Protein AF-A0A533ZLC4-F1 (afdb_monomer_lite)

Sequence (247 aa):
MTTAAPPHEVTYLEAISEALDEEMSRDDSVFLLGEDIGPYGGAFRITEGFQKKYGEWFFHSPGLKLVAPSTPYDAKGLLKAAIRDNNPVIYFEHKFLYRRLKAVLPTEDYIVPIGKAEVKRIGRDISVITYGAMVHLALEAADLLAKEGTELEVVDLRTLIPLDKQTIFESVRKTSKAIMLHEDNKTGGIGAEVAALVAEECFDCLDGPILRIAAPDTPVPFSTTLEEFFLPKVVDVVAAARKLAAY

Secondary structure (DSSP, 8-state):
---PPPP----HHHHHHHHHHHHHHH-TT----STT-STT-STT-TTTTHHHHH----TT-TT-EEE---SHHHHHHHHHHHHH-SS-EEE---GGGTTT---PPPSS---PPTT--EEEE--SSEEEEE-TTHHHHHHHHHHHHHTTT--EEEEE-SEEES--HHHHHHHHHHHS-EEEEEEEETTTSHHHHHHHHHHHHSGGG-SSPPEEEEE-SSPPPSSHHHHHHHS--HHHHHHHHHHHHT-

Foldseek 3Di:
DDPDDDDDDDDPLVVLLVVLVVVVVVDVVDDDDDPQPDCCCGPSNSCHCVCVVNNDDDPPDPQEWEFFAAAPQLLVQAVVVCVPDPTHYHYDDQVVPPPPHDDDYDPDDHHDDGQDKDFPFDFQAEEEEEEHNVLVLLVVLQVVCVVVVHHYTYIYQRILVPTNLVVLLVRCLRNLHYEYEDAAEPPPDSLVVSQVSCCVPPVVSHPDHHHYHYFHPDDQDPDPVVNVVRGDGSVVSNVVSVVRSVD

Radius of gyration: 21.69 Å; chains: 1; bounding box: 46×39×72 Å

Structure (mmCIF, N/CA/C/O backbone):
data_AF-A0A533ZLC4-F1
#
_entry.id   AF-A0A533ZLC4-F1
#
loop_
_atom_site.group_PDB
_atom_site.id
_atom_site.type_symbol
_atom_site.label_atom_id
_atom_site.label_alt_id
_atom_site.label_comp_id
_atom_site.label_asym_id
_atom_site.label_entity_id
_atom_site.label_seq_id
_atom_site.pdbx_PDB_ins_code
_atom_site.Cartn_x
_atom_site.Cartn_y
_atom_site.Cartn_z
_atom_site.occupancy
_atom_site.B_iso_or_equiv
_atom_site.auth_seq_id
_atom_site.auth_comp_id
_atom_site.auth_asym_id
_atom_site.auth_atom_id
_atom_site.pdbx_PDB_model_num
ATOM 1 N N . MET A 1 1 ? 19.015 -9.022 -47.541 1.00 37.78 1 MET A N 1
ATOM 2 C CA . MET A 1 1 ? 19.796 -7.775 -47.654 1.00 37.78 1 MET A CA 1
ATOM 3 C C . MET A 1 1 ? 18.875 -6.647 -47.237 1.00 37.78 1 MET A C 1
ATOM 5 O O . MET A 1 1 ? 18.014 -6.269 -48.016 1.00 37.78 1 MET A O 1
ATOM 9 N N . THR A 1 2 ? 18.959 -6.213 -45.984 1.00 42.56 2 THR A N 1
ATOM 10 C CA . THR A 1 2 ? 18.194 -5.071 -45.473 1.00 42.56 2 THR A CA 1
ATOM 11 C C . THR A 1 2 ? 18.849 -3.813 -46.031 1.00 42.56 2 THR A C 1
ATOM 13 O O . THR A 1 2 ? 20.008 -3.530 -45.738 1.00 42.56 2 THR A O 1
ATOM 16 N N . THR A 1 3 ? 18.158 -3.119 -46.926 1.00 45.59 3 THR A N 1
ATOM 17 C CA . THR A 1 3 ? 18.589 -1.823 -47.454 1.00 45.59 3 THR A CA 1
ATOM 18 C C . THR A 1 3 ? 18.522 -0.813 -46.316 1.00 45.59 3 THR A C 1
ATOM 20 O O . THR A 1 3 ? 17.428 -0.521 -45.840 1.00 45.59 3 THR A O 1
ATOM 23 N N . ALA A 1 4 ? 19.673 -0.324 -45.849 1.00 54.38 4 ALA A N 1
ATOM 24 C CA . ALA A 1 4 ? 19.719 0.784 -44.901 1.00 54.38 4 ALA A CA 1
ATOM 25 C C . ALA A 1 4 ? 18.998 1.994 -45.514 1.00 54.38 4 ALA A C 1
ATOM 27 O O . ALA A 1 4 ? 19.213 2.304 -46.691 1.00 54.38 4 ALA A O 1
ATOM 28 N N . ALA A 1 5 ? 18.117 2.632 -44.741 1.00 55.25 5 ALA A N 1
ATOM 29 C CA . ALA A 1 5 ? 17.454 3.857 -45.165 1.00 55.25 5 ALA A CA 1
ATOM 30 C C . ALA A 1 5 ? 18.511 4.935 -45.494 1.00 55.25 5 ALA A C 1
ATOM 32 O O . ALA A 1 5 ? 19.571 4.967 -44.859 1.00 55.25 5 ALA A O 1
ATOM 33 N N . PRO A 1 6 ? 18.283 5.779 -46.516 1.00 56.66 6 PRO A N 1
ATOM 34 C CA . PRO A 1 6 ? 19.206 6.859 -46.845 1.00 56.66 6 PRO A CA 1
ATOM 35 C C . PRO A 1 6 ? 19.292 7.855 -45.676 1.00 56.66 6 PRO A C 1
ATOM 37 O O . PRO A 1 6 ? 18.280 8.086 -45.022 1.00 56.66 6 PRO A O 1
ATOM 40 N N . PRO A 1 7 ? 20.466 8.459 -45.416 1.00 66.31 7 PRO A N 1
ATOM 41 C CA . PRO A 1 7 ? 20.619 9.420 -44.330 1.00 66.31 7 PRO A CA 1
ATOM 42 C C . PRO A 1 7 ? 19.690 10.623 -44.531 1.00 66.31 7 PRO A C 1
ATOM 44 O O . PRO A 1 7 ? 19.693 11.243 -45.599 1.00 66.31 7 PRO A O 1
ATOM 47 N N . HIS A 1 8 ? 18.921 10.950 -43.494 1.00 71.94 8 HIS A N 1
ATOM 48 C CA . HIS A 1 8 ? 17.988 12.073 -43.452 1.00 71.94 8 HIS A CA 1
ATOM 49 C C . HIS A 1 8 ? 18.290 12.998 -42.269 1.00 71.94 8 HIS A C 1
ATOM 51 O O . HIS A 1 8 ? 18.886 12.599 -41.270 1.00 71.94 8 HIS A O 1
ATOM 57 N N . GLU A 1 9 ? 17.936 14.272 -42.422 1.00 71.31 9 GLU A N 1
ATOM 58 C CA . GLU A 1 9 ? 18.058 15.273 -41.364 1.00 71.31 9 GLU A CA 1
ATOM 59 C C . GLU A 1 9 ? 16.790 15.227 -40.506 1.00 71.31 9 GLU A C 1
ATOM 61 O O . GLU A 1 9 ? 15.685 15.351 -41.034 1.00 71.31 9 GLU A O 1
ATOM 66 N N . VAL A 1 10 ? 16.956 15.026 -39.200 1.00 74.81 10 VAL A N 1
ATOM 67 C CA . VAL A 1 10 ? 15.863 14.938 -38.224 1.00 74.81 10 VAL A CA 1
ATOM 68 C C . VAL A 1 10 ? 16.083 15.917 -37.088 1.00 74.81 10 VAL A C 1
ATOM 70 O O . VAL A 1 10 ? 17.215 16.244 -36.717 1.00 74.81 10 VAL A O 1
ATOM 73 N N . THR A 1 11 ? 14.987 16.377 -36.499 1.00 65.62 11 THR A N 1
ATOM 74 C CA . THR A 1 11 ? 15.037 17.120 -35.245 1.00 65.62 11 THR A CA 1
ATOM 75 C C . THR A 1 11 ? 15.419 16.197 -34.086 1.00 65.62 11 THR A C 1
ATOM 77 O O . THR A 1 11 ? 15.261 14.979 -34.141 1.00 65.62 11 THR A O 1
ATOM 80 N N . TYR A 1 12 ? 15.894 16.781 -32.984 1.00 57.78 12 TYR A N 1
ATOM 81 C CA . TYR A 1 12 ? 16.233 16.027 -31.770 1.00 57.78 12 TYR A CA 1
ATOM 82 C C . TYR A 1 12 ? 15.048 15.201 -31.234 1.00 57.78 12 TYR A C 1
ATOM 84 O O . TYR A 1 12 ? 15.233 14.117 -30.691 1.00 57.78 12 TYR A O 1
ATOM 92 N N . LEU A 1 13 ? 13.828 15.713 -31.416 1.00 67.31 13 LEU A N 1
ATOM 93 C CA . LEU A 1 13 ? 12.588 15.058 -31.015 1.00 67.31 13 LEU A CA 1
ATOM 94 C C . LEU A 1 13 ? 12.305 13.813 -31.864 1.00 67.31 13 LEU A C 1
ATOM 96 O O . LEU A 1 13 ? 12.038 12.745 -31.317 1.00 67.31 13 LEU A O 1
ATOM 100 N N . GLU A 1 14 ? 12.408 13.950 -33.186 1.00 66.44 14 GLU A N 1
ATOM 101 C CA . GLU A 1 14 ? 12.211 12.857 -34.144 1.00 66.44 14 GLU A CA 1
ATOM 102 C C . GLU A 1 14 ? 13.270 11.767 -33.962 1.00 66.44 14 GLU A C 1
ATOM 104 O O . GLU A 1 14 ? 12.916 10.597 -33.911 1.00 66.44 14 GLU A O 1
ATOM 109 N N . ALA A 1 15 ? 14.534 12.137 -33.729 1.00 60.12 15 ALA A N 1
ATOM 110 C CA . ALA A 1 15 ? 15.603 11.175 -33.459 1.00 60.12 15 ALA A CA 1
ATOM 111 C C . ALA A 1 15 ? 15.335 10.316 -32.207 1.00 60.12 15 ALA A C 1
ATOM 113 O O . ALA A 1 15 ? 15.624 9.121 -32.196 1.00 60.12 15 ALA A O 1
ATOM 114 N N . ILE A 1 16 ? 14.777 10.911 -31.144 1.00 62.12 16 ILE A N 1
ATOM 115 C CA . ILE A 1 16 ? 14.389 10.167 -29.937 1.00 62.12 16 ILE A CA 1
ATOM 116 C C . ILE A 1 16 ? 13.191 9.263 -30.230 1.00 62.12 16 ILE A C 1
ATOM 118 O O . ILE A 1 16 ? 13.206 8.104 -29.829 1.00 62.12 16 ILE A O 1
ATOM 122 N N . SER A 1 17 ? 12.170 9.766 -30.928 1.00 77.25 17 SER A N 1
ATOM 123 C CA . SER A 1 17 ? 10.998 8.966 -31.299 1.00 77.25 17 SER A CA 1
ATOM 124 C C . SER A 1 17 ? 11.393 7.756 -32.156 1.00 77.25 17 SER A C 1
ATOM 126 O O . SER A 1 17 ? 11.025 6.633 -31.826 1.00 77.25 17 SER A O 1
ATOM 128 N N . GLU A 1 18 ? 12.228 7.953 -33.182 1.00 79.62 18 GLU A N 1
ATOM 129 C CA . GLU A 1 18 ? 12.747 6.880 -34.041 1.00 79.62 18 GLU A CA 1
ATOM 130 C C . GLU A 1 18 ? 13.506 5.823 -33.229 1.00 79.62 18 GLU A C 1
ATOM 132 O O . GLU A 1 18 ? 13.193 4.640 -33.324 1.00 79.62 18 GLU A O 1
ATOM 137 N N . ALA A 1 19 ? 14.435 6.235 -32.359 1.00 67.38 19 ALA A N 1
ATOM 138 C CA . ALA A 1 19 ? 15.200 5.301 -31.532 1.00 67.38 19 ALA A CA 1
ATOM 139 C C . ALA A 1 19 ? 14.308 4.472 -30.592 1.00 67.38 19 ALA A C 1
ATOM 141 O O . ALA A 1 19 ? 14.529 3.275 -30.407 1.00 67.38 19 ALA A O 1
ATOM 142 N N . LEU A 1 20 ? 13.286 5.098 -30.000 1.00 69.88 20 LEU A N 1
ATOM 143 C CA . LEU A 1 20 ? 12.325 4.398 -29.152 1.00 69.88 20 LEU A CA 1
ATOM 144 C C . LEU A 1 20 ? 11.479 3.402 -29.960 1.00 69.88 20 LEU A C 1
ATOM 146 O O . LEU A 1 20 ? 11.256 2.284 -29.500 1.00 69.88 20 LEU A O 1
ATOM 150 N N . ASP A 1 21 ? 11.042 3.782 -31.162 1.00 81.94 21 ASP A N 1
ATOM 151 C CA . ASP A 1 21 ? 10.270 2.915 -32.055 1.00 81.94 21 ASP A CA 1
ATOM 152 C C . ASP A 1 21 ? 11.083 1.702 -32.530 1.00 81.94 21 ASP A C 1
ATOM 154 O O . ASP A 1 21 ? 10.573 0.580 -32.568 1.00 81.94 21 ASP A O 1
ATOM 158 N N . GLU A 1 22 ? 12.353 1.919 -32.875 1.00 79.12 22 GLU A N 1
ATOM 159 C CA . GLU A 1 22 ? 13.271 0.882 -33.343 1.00 79.12 22 GLU A CA 1
ATOM 160 C C . GLU A 1 22 ? 13.530 -0.175 -32.270 1.00 79.12 22 GLU A C 1
ATOM 162 O O . GLU A 1 22 ? 13.437 -1.371 -32.553 1.00 79.12 22 GLU A O 1
ATOM 167 N N . GLU A 1 23 ? 13.812 0.249 -31.038 1.00 76.44 23 GLU A N 1
ATOM 168 C CA . GLU A 1 23 ? 14.140 -0.676 -29.953 1.00 76.44 23 GLU A CA 1
ATOM 169 C C . GLU A 1 23 ? 12.897 -1.402 -29.421 1.00 76.44 23 GLU A C 1
ATOM 171 O O . GLU A 1 23 ? 12.959 -2.610 -29.193 1.00 76.44 23 GLU A O 1
ATOM 176 N N . MET A 1 24 ? 11.743 -0.728 -29.342 1.00 77.38 24 MET A N 1
ATOM 177 C CA . MET A 1 24 ? 10.467 -1.383 -29.013 1.00 77.38 24 MET A CA 1
ATOM 178 C C . MET A 1 24 ? 9.979 -2.337 -30.115 1.00 77.38 24 MET A C 1
ATOM 180 O O . MET A 1 24 ? 9.307 -3.318 -29.819 1.00 77.38 24 MET A O 1
ATOM 184 N N . SER A 1 25 ? 10.308 -2.081 -31.388 1.00 78.12 25 SER A N 1
ATOM 185 C CA . SER A 1 25 ? 10.021 -3.019 -32.491 1.00 78.12 25 SER A CA 1
ATOM 186 C C . SER A 1 25 ? 10.976 -4.216 -32.525 1.00 78.12 25 SER A C 1
ATOM 188 O O . SER A 1 25 ? 10.659 -5.240 -33.131 1.00 78.12 25 SER A O 1
ATOM 190 N N . ARG A 1 26 ? 12.183 -4.066 -31.968 1.00 72.06 26 ARG A N 1
ATOM 191 C CA . ARG A 1 26 ? 13.254 -5.071 -32.014 1.00 72.06 26 ARG A CA 1
ATOM 192 C C . ARG A 1 26 ? 13.120 -6.110 -30.904 1.00 72.06 26 ARG A C 1
ATOM 194 O O . ARG A 1 26 ? 13.470 -7.268 -31.135 1.00 72.06 26 ARG A O 1
ATOM 201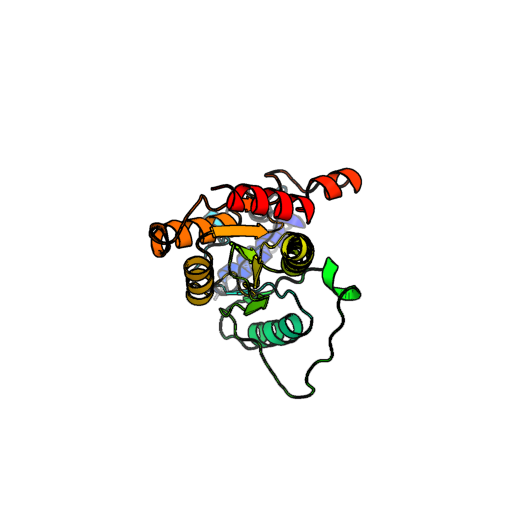 N N . ASP A 1 27 ? 12.684 -5.691 -29.721 1.00 61.94 27 ASP A N 1
ATOM 202 C CA . ASP A 1 27 ? 12.645 -6.517 -28.518 1.00 61.94 27 ASP A CA 1
ATOM 203 C C . ASP A 1 27 ? 11.315 -6.324 -27.778 1.00 61.94 27 ASP A C 1
ATOM 205 O O . ASP A 1 27 ? 11.074 -5.290 -27.159 1.00 61.94 27 ASP A O 1
ATOM 209 N N . ASP A 1 28 ? 10.472 -7.360 -27.801 1.00 66.50 28 ASP A N 1
ATOM 210 C CA . ASP A 1 28 ? 9.149 -7.368 -27.160 1.00 66.50 28 ASP A CA 1
ATOM 211 C C . ASP A 1 28 ? 9.210 -7.209 -25.621 1.00 66.50 28 ASP A C 1
ATOM 213 O O . ASP A 1 28 ? 8.174 -7.059 -24.972 1.00 66.50 28 ASP A O 1
ATOM 217 N N . SER A 1 29 ? 10.403 -7.251 -25.008 1.00 59.56 29 SER A N 1
ATOM 218 C CA . SER A 1 29 ? 10.608 -6.958 -23.582 1.00 59.56 29 SER A CA 1
ATOM 219 C C . SER A 1 29 ? 10.860 -5.474 -23.276 1.00 59.56 29 SER A C 1
ATOM 221 O O . SER A 1 29 ? 10.849 -5.081 -22.105 1.00 59.56 29 SER A O 1
ATOM 223 N N . VAL A 1 30 ? 11.056 -4.639 -24.301 1.00 54.97 30 VAL A N 1
ATOM 224 C CA . VAL A 1 30 ? 11.289 -3.196 -24.171 1.00 54.97 30 VAL A CA 1
ATOM 225 C C . VAL A 1 30 ? 9.954 -2.455 -24.212 1.00 54.97 30 VAL A C 1
ATOM 227 O O . VAL A 1 30 ? 9.220 -2.498 -25.195 1.00 54.97 30 VAL A O 1
ATOM 230 N N . PHE A 1 31 ? 9.641 -1.727 -23.140 1.00 64.50 31 PHE A N 1
ATOM 231 C CA . PHE A 1 31 ? 8.433 -0.907 -23.046 1.00 64.50 31 PHE A CA 1
ATOM 232 C C . PHE A 1 31 ? 8.719 0.465 -22.426 1.00 64.50 31 PHE A C 1
ATOM 234 O O . PHE A 1 31 ? 9.705 0.651 -21.711 1.00 64.50 31 PHE A O 1
ATOM 241 N N . LEU A 1 32 ? 7.843 1.438 -22.701 1.00 55.38 32 LEU A N 1
ATOM 242 C CA . LEU A 1 32 ? 7.944 2.812 -22.197 1.00 55.38 32 LEU A CA 1
ATOM 243 C C . LEU A 1 32 ? 6.929 3.073 -21.087 1.00 55.38 32 LEU A C 1
ATOM 245 O O . LEU A 1 32 ? 5.760 2.715 -21.215 1.00 55.38 32 LEU A O 1
ATOM 249 N N . LEU A 1 33 ? 7.369 3.740 -20.015 1.00 60.66 33 LEU A N 1
ATOM 250 C CA . LEU A 1 33 ? 6.526 4.121 -18.880 1.00 60.66 33 LEU A CA 1
ATOM 251 C C . LEU A 1 33 ? 6.985 5.473 -18.309 1.00 60.66 33 LEU A C 1
ATOM 253 O O . LEU A 1 33 ? 8.178 5.680 -18.095 1.00 60.66 33 LEU A O 1
ATOM 257 N N . GLY A 1 34 ? 6.053 6.401 -18.072 1.00 60.53 34 GLY A N 1
ATOM 258 C CA . GLY A 1 34 ? 6.362 7.745 -17.569 1.00 60.53 34 GLY A CA 1
ATOM 259 C C . GLY A 1 34 ? 5.157 8.693 -17.564 1.00 60.53 34 GLY A C 1
ATOM 260 O O . GLY A 1 34 ? 4.111 8.370 -18.117 1.00 60.53 34 GLY A O 1
ATOM 261 N N . GLU A 1 35 ? 5.322 9.862 -16.937 1.00 46.41 35 GLU A N 1
ATOM 262 C CA . GLU A 1 35 ? 4.288 10.902 -16.750 1.00 46.41 35 GLU A CA 1
ATOM 263 C C . GLU A 1 35 ? 3.732 11.461 -18.075 1.00 46.41 35 GLU A C 1
ATOM 265 O O . GLU A 1 35 ? 2.567 11.841 -18.139 1.00 46.41 35 GLU A O 1
ATOM 270 N N . ASP A 1 36 ? 4.541 11.453 -19.141 1.00 62.59 36 ASP A N 1
ATOM 271 C CA . ASP A 1 36 ? 4.218 12.049 -20.446 1.00 62.59 36 ASP A CA 1
ATOM 272 C C . ASP A 1 36 ? 4.033 11.007 -21.570 1.00 62.59 36 ASP A C 1
ATOM 274 O O . ASP A 1 36 ? 4.406 11.227 -22.722 1.00 62.59 36 ASP A O 1
ATOM 278 N N . ILE A 1 37 ? 3.480 9.836 -21.237 1.00 63.00 37 ILE A N 1
ATOM 279 C CA . ILE A 1 37 ? 3.191 8.747 -22.184 1.00 63.00 37 ILE A CA 1
ATOM 280 C C . ILE A 1 37 ? 1.675 8.536 -22.229 1.00 63.00 37 ILE A C 1
ATOM 282 O O . ILE A 1 37 ? 1.065 8.121 -21.247 1.00 63.00 37 ILE A O 1
ATOM 286 N N . GLY A 1 38 ? 1.039 8.834 -23.364 1.00 60.47 38 GLY A N 1
ATOM 287 C CA . GLY A 1 38 ? -0.423 8.822 -23.474 1.00 60.47 38 GLY A CA 1
ATOM 288 C C . GLY A 1 38 ? -0.931 8.772 -24.917 1.00 60.47 38 GLY A C 1
ATOM 289 O O . GLY A 1 38 ? -0.123 8.838 -25.844 1.00 60.47 38 GLY A O 1
ATOM 290 N N . PRO A 1 39 ? -2.260 8.731 -25.142 1.00 60.59 39 PRO A N 1
ATOM 291 C CA . PRO A 1 39 ? -2.850 8.609 -26.484 1.00 60.59 39 PRO A CA 1
ATOM 292 C C . PRO A 1 39 ? -2.434 9.715 -27.460 1.00 60.59 39 PRO A C 1
ATOM 294 O O . PRO A 1 39 ? -2.424 9.517 -28.672 1.00 60.59 39 PRO A O 1
ATOM 297 N N . TYR A 1 40 ? -2.077 10.882 -26.924 1.00 70.00 40 TYR A N 1
ATOM 298 C CA . TYR A 1 40 ? -1.611 12.045 -27.676 1.00 70.00 40 TYR A CA 1
ATOM 299 C C . TYR A 1 40 ? -0.089 12.045 -27.945 1.00 70.00 40 TYR A C 1
ATOM 301 O O . TYR A 1 40 ? 0.408 12.928 -28.634 1.00 70.00 40 TYR A O 1
ATOM 309 N N . GLY A 1 41 ? 0.660 11.069 -27.419 1.00 67.38 41 GLY A N 1
ATOM 310 C CA . GLY A 1 41 ? 2.117 10.979 -27.561 1.00 67.38 41 GLY A CA 1
ATOM 311 C C . GLY A 1 41 ? 2.938 11.795 -26.561 1.00 67.38 41 GLY A C 1
ATOM 312 O O . GLY A 1 41 ? 4.126 12.016 -26.795 1.00 67.38 41 GLY A O 1
ATOM 313 N N . GLY A 1 42 ? 2.310 12.261 -25.479 1.00 69.56 42 GLY A N 1
ATOM 314 C CA . GLY A 1 42 ? 2.890 13.216 -24.528 1.00 69.56 42 GLY A CA 1
ATOM 315 C C . GLY A 1 42 ? 2.708 14.678 -24.952 1.00 69.56 42 GLY A C 1
ATOM 316 O O . GLY A 1 42 ? 2.313 14.970 -26.083 1.00 69.56 42 GLY A O 1
ATOM 317 N N . ALA A 1 43 ? 3.002 15.618 -24.058 1.00 68.75 43 ALA A N 1
ATOM 318 C CA . ALA A 1 43 ? 2.923 17.064 -24.243 1.00 68.75 43 ALA A CA 1
ATOM 319 C C . ALA A 1 43 ? 3.747 17.539 -25.447 1.00 68.75 43 ALA A C 1
ATOM 321 O O . ALA A 1 43 ? 3.384 18.519 -26.101 1.00 68.75 43 ALA A O 1
ATOM 322 N N . PHE A 1 44 ? 4.816 16.806 -25.767 1.00 77.12 44 PHE A N 1
ATOM 323 C CA . PHE A 1 44 ? 5.701 17.075 -26.899 1.00 77.12 44 PHE A CA 1
ATOM 324 C C . PHE A 1 44 ? 5.553 16.077 -28.054 1.00 77.12 44 PHE A C 1
ATOM 326 O O . PHE A 1 44 ? 6.291 16.185 -29.024 1.00 77.12 44 PHE A O 1
ATOM 333 N N . ARG A 1 45 ? 4.597 15.137 -27.996 1.00 79.38 45 ARG A N 1
ATOM 334 C CA . ARG A 1 45 ? 4.304 14.168 -29.074 1.00 79.38 45 ARG A CA 1
ATOM 335 C C . ARG A 1 45 ? 5.444 13.195 -29.426 1.00 79.38 45 ARG A C 1
ATOM 337 O O . ARG A 1 45 ? 5.418 12.580 -30.486 1.00 79.38 45 ARG A O 1
ATOM 344 N N . ILE A 1 46 ? 6.416 12.991 -28.533 1.00 76.94 46 ILE A N 1
ATOM 345 C CA . ILE A 1 46 ? 7.538 12.049 -28.740 1.00 76.94 46 ILE A CA 1
ATOM 346 C C . ILE A 1 46 ? 7.052 10.606 -28.957 1.00 76.94 46 ILE A C 1
ATOM 348 O O . ILE A 1 46 ? 7.677 9.855 -29.700 1.00 76.94 46 ILE A O 1
ATOM 352 N N . THR A 1 47 ? 5.938 10.215 -28.335 1.00 74.00 47 THR A N 1
ATOM 353 C CA . THR A 1 47 ? 5.379 8.851 -28.417 1.00 74.00 47 THR A CA 1
ATOM 354 C C . THR A 1 47 ? 4.064 8.792 -29.198 1.00 74.00 47 THR A C 1
ATOM 356 O O . THR A 1 47 ? 3.225 7.913 -28.979 1.00 74.00 47 THR A O 1
ATOM 359 N N . GLU A 1 48 ? 3.830 9.758 -30.094 1.00 83.56 48 GLU A N 1
ATOM 360 C CA . GLU A 1 48 ? 2.588 9.836 -30.865 1.00 83.56 48 GLU A CA 1
ATOM 361 C C . GLU A 1 48 ? 2.373 8.556 -31.691 1.00 83.56 48 GLU A C 1
ATOM 363 O O . GLU A 1 48 ? 3.230 8.117 -32.450 1.00 83.56 48 GLU A O 1
ATOM 368 N N . GLY A 1 49 ? 1.213 7.916 -31.511 1.00 81.19 49 GLY A N 1
ATOM 369 C CA . GLY A 1 49 ? 0.865 6.670 -32.200 1.00 81.19 49 GLY A CA 1
ATOM 370 C C . GLY A 1 49 ? 1.436 5.386 -31.582 1.00 81.19 49 GLY A C 1
ATOM 371 O O . GLY A 1 49 ? 0.995 4.302 -31.970 1.00 81.19 49 GLY A O 1
ATOM 372 N N . PHE A 1 50 ? 2.322 5.467 -30.582 1.00 78.62 50 PHE A N 1
ATOM 373 C CA . PHE A 1 50 ? 2.952 4.281 -29.983 1.00 78.62 50 PHE A CA 1
ATOM 374 C C . PHE A 1 50 ? 1.949 3.399 -29.245 1.00 78.62 50 PHE A C 1
ATOM 376 O O . PHE A 1 50 ? 2.024 2.185 -29.358 1.00 78.62 50 PHE A O 1
ATOM 383 N N . GLN A 1 51 ? 0.940 3.969 -28.583 1.00 68.75 51 GLN A N 1
ATOM 384 C CA . GLN A 1 51 ? -0.115 3.168 -27.943 1.00 68.75 51 GLN A CA 1
ATOM 385 C C . GLN A 1 51 ? -0.926 2.344 -28.948 1.00 68.75 51 GLN A C 1
ATOM 387 O O . GLN A 1 51 ? -1.289 1.202 -28.684 1.00 68.75 51 GLN A O 1
ATOM 392 N N . LYS A 1 52 ? -1.171 2.896 -30.142 1.00 74.00 52 LYS A N 1
ATOM 393 C CA . LYS A 1 52 ? -1.852 2.168 -31.218 1.00 74.00 52 LYS A CA 1
ATOM 394 C C . LYS A 1 52 ? -0.976 1.042 -31.779 1.00 74.00 52 LYS A C 1
ATOM 396 O O . LYS A 1 52 ? -1.512 0.054 -32.274 1.00 74.00 52 LYS A O 1
ATOM 401 N N . LYS A 1 53 ? 0.348 1.213 -31.731 1.00 79.00 53 LYS A N 1
ATOM 402 C CA . LYS A 1 53 ? 1.336 0.274 -32.274 1.00 79.00 53 LYS A CA 1
ATOM 403 C C . LYS A 1 53 ? 1.729 -0.828 -31.278 1.00 79.00 53 LYS A C 1
ATOM 405 O O . LYS A 1 53 ? 1.841 -1.975 -31.690 1.00 79.00 53 LYS A O 1
ATOM 410 N N . TYR A 1 54 ? 1.876 -0.499 -29.995 1.00 70.00 54 TYR A N 1
ATOM 411 C CA . TYR A 1 54 ? 2.457 -1.360 -28.950 1.00 70.00 54 TYR A CA 1
ATOM 412 C C . TYR A 1 54 ? 1.514 -1.662 -27.774 1.00 70.00 54 TYR A C 1
ATOM 414 O O . TYR A 1 54 ? 1.886 -2.396 -26.858 1.00 70.00 54 TYR A O 1
ATOM 422 N N . GLY A 1 55 ? 0.294 -1.123 -27.794 1.00 60.19 55 GLY A N 1
ATOM 423 C CA . GLY A 1 55 ? -0.702 -1.309 -26.741 1.00 60.19 55 GLY A CA 1
ATOM 424 C C . GLY A 1 55 ? -0.602 -0.293 -25.601 1.00 60.19 55 GLY A C 1
ATOM 425 O O . GLY A 1 55 ? 0.341 0.493 -25.493 1.00 60.19 55 GLY A O 1
ATOM 426 N N . GLU A 1 56 ? -1.627 -0.292 -24.754 1.00 53.47 56 GLU A N 1
ATOM 427 C CA . GLU A 1 56 ? -1.717 0.560 -23.572 1.00 53.47 56 GLU A CA 1
ATOM 428 C C . GLU A 1 56 ? -1.134 -0.177 -22.353 1.00 53.47 56 GLU A C 1
ATOM 430 O O . GLU A 1 56 ? -1.667 -1.208 -21.947 1.00 53.47 56 GLU A O 1
ATOM 435 N N . TRP A 1 57 ? -0.053 0.335 -21.754 1.00 50.25 57 TRP A N 1
ATOM 436 C CA . TRP A 1 57 ? 0.544 -0.254 -20.548 1.00 50.25 57 TRP A CA 1
ATOM 437 C C . TRP A 1 57 ? 0.198 0.581 -19.319 1.00 50.25 57 TRP A C 1
ATOM 439 O O . TRP A 1 57 ? 0.627 1.724 -19.165 1.00 50.25 57 TRP A O 1
ATOM 449 N N . PHE A 1 58 ? -0.596 -0.017 -18.438 1.00 44.88 58 PHE A N 1
ATOM 450 C CA . PHE A 1 58 ? -1.134 0.605 -17.233 1.00 44.88 58 PHE A CA 1
ATOM 451 C C . PHE A 1 58 ? -0.875 -0.266 -15.992 1.00 44.88 58 PHE A C 1
ATOM 453 O O . PHE A 1 58 ? -0.513 -1.443 -16.088 1.00 44.88 58 PHE A O 1
ATOM 460 N N . PHE A 1 59 ? -1.175 0.320 -14.828 1.00 41.88 59 PHE A N 1
ATOM 461 C CA . PHE A 1 59 ? -1.228 -0.204 -13.450 1.00 41.88 59 PHE A CA 1
ATOM 462 C C . PHE A 1 59 ? -1.990 -1.542 -13.230 1.00 41.88 59 PHE A C 1
ATOM 464 O O . PHE A 1 59 ? -2.147 -1.985 -12.101 1.00 41.88 59 PHE A O 1
ATOM 471 N N . HIS A 1 60 ? -2.446 -2.229 -14.278 1.00 50.59 60 HIS A N 1
ATOM 472 C CA . HIS A 1 60 ? -3.236 -3.465 -14.209 1.00 50.59 60 HIS A CA 1
ATOM 473 C C . HIS A 1 60 ? -2.733 -4.567 -15.160 1.00 50.59 60 HIS A C 1
ATOM 475 O O . HIS A 1 60 ? -3.449 -5.533 -15.413 1.00 50.59 60 HIS A O 1
ATOM 481 N N . SER A 1 61 ? -1.523 -4.422 -15.710 1.00 44.94 61 SER A N 1
ATOM 482 C CA . SER A 1 61 ? -0.975 -5.346 -16.712 1.00 44.94 61 SER A CA 1
ATOM 483 C C . SER A 1 61 ? -0.540 -6.673 -16.067 1.00 44.94 61 SER A C 1
ATOM 485 O O . SER A 1 61 ? 0.397 -6.676 -15.258 1.00 44.94 61 SER A O 1
ATOM 487 N N . PRO A 1 62 ? -1.176 -7.815 -16.396 1.00 52.03 62 PRO A N 1
ATOM 488 C CA . PRO A 1 62 ? -0.764 -9.115 -15.874 1.00 52.03 62 PRO A CA 1
ATOM 489 C C . PRO A 1 62 ? 0.685 -9.442 -16.266 1.00 52.03 62 PRO A C 1
ATOM 491 O O . PRO A 1 62 ? 1.079 -9.244 -17.410 1.00 52.03 62 PRO A O 1
ATOM 494 N N . GLY A 1 63 ? 1.473 -9.960 -15.320 1.00 56.69 63 GLY A N 1
ATOM 495 C CA . GLY A 1 63 ? 2.893 -10.298 -15.522 1.00 56.69 63 GLY A CA 1
ATOM 496 C C . GLY A 1 63 ? 3.881 -9.304 -14.901 1.00 56.69 63 GLY A C 1
ATOM 497 O O . GLY A 1 63 ? 5.032 -9.665 -14.665 1.00 56.69 63 GLY A O 1
ATOM 498 N N . LEU A 1 64 ? 3.429 -8.097 -14.549 1.00 67.81 64 LEU A N 1
ATOM 499 C CA . LEU A 1 64 ? 4.212 -7.119 -13.793 1.00 67.81 64 LEU A CA 1
ATOM 500 C C . LEU A 1 64 ? 4.114 -7.374 -12.281 1.00 67.81 64 LEU A C 1
ATOM 502 O O . LEU A 1 64 ? 3.053 -7.740 -11.768 1.00 67.81 64 LEU A O 1
ATOM 506 N N . LYS A 1 65 ? 5.206 -7.126 -11.550 1.00 82.81 65 LYS A N 1
ATOM 507 C CA . LYS A 1 65 ? 5.210 -7.071 -10.081 1.00 82.81 65 LYS A CA 1
ATOM 508 C C . LYS A 1 65 ? 5.505 -5.659 -9.596 1.00 82.81 65 LYS A C 1
ATOM 510 O O . LYS A 1 65 ? 6.284 -4.938 -10.212 1.00 82.81 65 LYS A O 1
ATOM 515 N N . LEU A 1 66 ? 4.907 -5.272 -8.476 1.00 87.31 66 LEU A N 1
ATOM 516 C CA . LEU A 1 66 ? 5.049 -3.935 -7.913 1.00 87.31 66 LEU A CA 1
ATOM 517 C C . LEU A 1 66 ? 5.223 -4.019 -6.403 1.00 87.31 66 LEU A C 1
ATOM 519 O O . LEU A 1 66 ? 4.344 -4.519 -5.696 1.00 87.31 66 LEU A O 1
ATOM 523 N N . VAL A 1 67 ? 6.353 -3.518 -5.915 1.00 90.38 67 VAL A N 1
ATOM 524 C CA . VAL A 1 67 ? 6.733 -3.577 -4.501 1.00 90.38 67 VAL A CA 1
ATOM 525 C C . VAL A 1 67 ? 7.005 -2.182 -3.945 1.00 90.38 67 VAL A C 1
ATOM 527 O O . VAL A 1 67 ? 7.575 -1.328 -4.619 1.00 90.38 67 VAL A O 1
ATOM 530 N N . ALA A 1 68 ? 6.577 -1.957 -2.706 1.00 93.31 68 ALA A N 1
ATOM 531 C CA . ALA A 1 68 ? 6.622 -0.680 -2.006 1.00 93.31 68 ALA A CA 1
ATOM 532 C C . ALA A 1 68 ? 7.010 -0.910 -0.527 1.00 93.31 68 ALA A C 1
ATOM 534 O O . ALA A 1 68 ? 6.137 -0.987 0.344 1.00 93.31 68 ALA A O 1
ATOM 535 N N . PRO A 1 69 ? 8.309 -1.080 -0.223 1.00 92.56 69 PRO A N 1
ATOM 536 C CA . PRO A 1 69 ? 8.799 -1.299 1.137 1.00 92.56 69 PRO A CA 1
ATOM 537 C C . PRO A 1 69 ? 8.506 -0.127 2.081 1.00 92.56 69 PRO A C 1
ATOM 539 O O . PRO A 1 69 ? 8.600 1.041 1.701 1.00 92.56 69 PRO A O 1
ATOM 542 N N . SER A 1 70 ? 8.263 -0.445 3.355 1.00 94.19 70 SER A N 1
ATOM 543 C CA . SER A 1 70 ? 8.053 0.548 4.419 1.00 94.19 70 SER A CA 1
ATOM 544 C C . SER A 1 70 ? 9.188 0.615 5.451 1.00 94.19 70 SER A C 1
ATOM 546 O O . SER A 1 70 ? 9.283 1.593 6.193 1.00 94.19 70 SER A O 1
ATOM 548 N N . THR A 1 71 ? 10.071 -0.388 5.521 1.00 93.69 71 THR A N 1
ATOM 549 C CA . THR A 1 71 ? 11.166 -0.460 6.507 1.00 93.69 71 THR A CA 1
ATOM 550 C C . THR A 1 71 ? 12.524 -0.705 5.843 1.00 93.69 71 THR A C 1
ATOM 552 O O . THR A 1 71 ? 12.567 -1.213 4.724 1.00 93.69 71 THR A O 1
ATOM 555 N N . PRO A 1 72 ? 13.664 -0.419 6.510 1.00 90.44 72 PRO A N 1
ATOM 556 C CA . PRO A 1 72 ? 14.979 -0.755 5.958 1.00 90.44 72 PRO A CA 1
ATOM 557 C C . PRO A 1 72 ? 15.182 -2.259 5.691 1.00 90.44 72 PRO A C 1
ATOM 559 O O . PRO A 1 72 ? 15.894 -2.618 4.754 1.00 90.44 72 PRO A O 1
ATOM 562 N N . TYR A 1 73 ? 14.560 -3.132 6.497 1.00 90.38 73 TYR A N 1
ATOM 563 C CA . TYR A 1 73 ? 14.600 -4.585 6.295 1.00 90.38 73 TYR A CA 1
ATOM 564 C C . TYR A 1 73 ? 13.841 -4.984 5.026 1.00 90.38 73 TYR A C 1
ATOM 566 O O . TYR A 1 73 ? 14.402 -5.656 4.158 1.00 90.38 73 TYR A O 1
ATOM 574 N N . ASP A 1 74 ? 12.605 -4.495 4.882 1.00 90.69 74 ASP A N 1
ATOM 575 C CA . ASP A 1 74 ? 11.780 -4.749 3.700 1.00 90.69 74 ASP A CA 1
ATOM 576 C C . ASP A 1 74 ? 12.409 -4.144 2.446 1.00 90.69 74 ASP A C 1
ATOM 578 O O . ASP A 1 74 ? 12.418 -4.791 1.408 1.00 90.69 74 ASP A O 1
ATOM 582 N N . ALA A 1 75 ? 13.013 -2.956 2.541 1.00 84.94 75 ALA A N 1
ATOM 583 C CA . ALA A 1 75 ? 13.685 -2.314 1.418 1.00 84.94 75 ALA A CA 1
ATOM 584 C C . ALA A 1 75 ? 14.842 -3.173 0.885 1.00 84.94 75 ALA A C 1
ATOM 586 O O . ALA A 1 75 ? 14.847 -3.573 -0.278 1.00 84.94 75 ALA A O 1
ATOM 587 N N . LYS A 1 76 ? 15.798 -3.557 1.745 1.00 84.94 76 LYS A N 1
ATOM 588 C CA . LYS A 1 76 ? 16.904 -4.437 1.325 1.00 84.94 76 LYS A CA 1
ATOM 589 C C . LYS A 1 76 ? 16.379 -5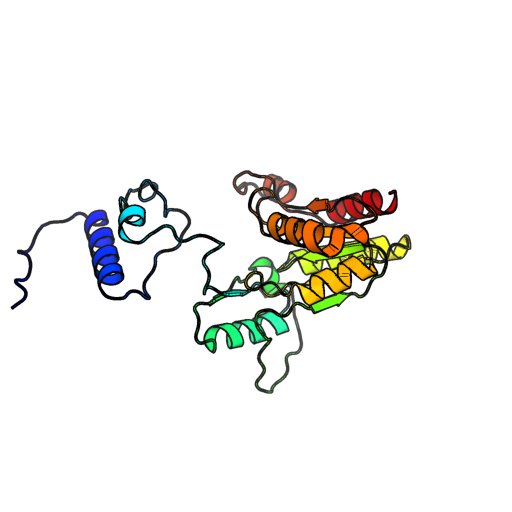.782 0.810 1.00 84.94 76 LYS A C 1
ATOM 591 O O . LYS A 1 76 ? 16.859 -6.275 -0.209 1.00 84.94 76 LYS A O 1
ATOM 596 N N . GLY A 1 77 ? 15.425 -6.386 1.515 1.00 86.25 77 GLY A N 1
ATOM 597 C CA . GLY A 1 77 ? 14.896 -7.705 1.184 1.00 86.25 77 GLY A CA 1
ATOM 598 C C . GLY A 1 77 ? 14.112 -7.748 -0.129 1.00 86.25 77 GLY A C 1
ATOM 599 O O . GLY A 1 77 ? 14.360 -8.639 -0.942 1.00 86.25 77 GLY A O 1
ATOM 600 N N . LEU A 1 78 ? 13.197 -6.799 -0.346 1.00 84.69 78 LEU A N 1
ATOM 601 C CA . LEU A 1 78 ? 12.362 -6.709 -1.548 1.00 84.69 78 LEU A CA 1
ATOM 602 C C . LEU A 1 78 ? 13.158 -6.229 -2.754 1.00 84.69 78 LEU A C 1
ATOM 604 O O . LEU A 1 78 ? 12.906 -6.721 -3.845 1.00 84.69 78 LEU A O 1
ATOM 608 N N . LEU A 1 79 ? 14.150 -5.346 -2.586 1.00 82.81 79 LEU A N 1
ATOM 609 C CA . LEU A 1 79 ? 15.014 -4.943 -3.699 1.00 82.81 79 LEU A CA 1
ATOM 610 C C . LEU A 1 79 ? 15.812 -6.139 -4.221 1.00 82.81 79 LEU A C 1
ATOM 612 O O . LEU A 1 79 ? 15.903 -6.371 -5.423 1.00 82.81 79 LEU A O 1
ATOM 616 N N . LYS A 1 80 ? 16.348 -6.955 -3.308 1.00 87.00 80 LYS A N 1
ATOM 617 C CA . LYS A 1 80 ? 17.032 -8.196 -3.681 1.00 87.00 80 LYS A CA 1
ATOM 618 C C . LYS A 1 80 ? 16.081 -9.208 -4.308 1.00 87.00 80 LYS A C 1
ATOM 620 O O . LYS A 1 80 ? 16.490 -9.886 -5.242 1.00 87.00 80 LYS A O 1
ATOM 625 N N . ALA A 1 81 ? 14.849 -9.320 -3.812 1.00 81.00 81 ALA A N 1
ATOM 626 C CA . ALA A 1 81 ? 13.837 -10.177 -4.423 1.00 81.00 81 ALA A CA 1
ATOM 627 C C . ALA A 1 81 ? 13.480 -9.699 -5.838 1.00 81.00 81 ALA A C 1
ATOM 629 O O . ALA A 1 81 ? 13.455 -10.516 -6.745 1.00 81.00 81 ALA A O 1
ATOM 630 N N . ALA A 1 82 ? 13.303 -8.389 -6.031 1.00 78.00 82 ALA A N 1
ATOM 631 C CA . ALA A 1 82 ? 13.001 -7.760 -7.312 1.00 78.00 82 ALA A CA 1
ATOM 632 C C . ALA A 1 82 ? 14.103 -8.008 -8.349 1.00 78.00 82 ALA A C 1
ATOM 634 O O . ALA A 1 82 ? 13.815 -8.463 -9.448 1.00 78.00 82 ALA A O 1
ATOM 635 N N . ILE A 1 83 ? 15.371 -7.793 -7.977 1.00 75.75 83 ILE A N 1
ATOM 636 C CA . ILE A 1 83 ? 16.529 -8.038 -8.856 1.00 75.75 83 ILE A CA 1
ATOM 637 C C . ILE A 1 83 ? 16.670 -9.527 -9.214 1.00 75.75 83 ILE A C 1
ATOM 639 O O . ILE A 1 83 ? 17.157 -9.860 -10.290 1.00 75.75 83 ILE A O 1
ATOM 643 N N . ARG A 1 84 ? 16.297 -10.432 -8.300 1.00 84.75 84 ARG A N 1
ATOM 644 C CA . ARG A 1 84 ? 16.418 -11.888 -8.488 1.00 84.75 84 ARG A CA 1
ATOM 645 C C . ARG A 1 84 ? 15.190 -12.517 -9.156 1.00 84.75 84 ARG A C 1
ATOM 647 O O . ARG A 1 84 ? 15.209 -13.723 -9.396 1.00 84.75 84 ARG A O 1
ATOM 654 N N . ASP A 1 85 ? 14.122 -11.760 -9.395 1.00 80.81 85 ASP A N 1
ATOM 655 C CA . ASP A 1 85 ? 12.893 -12.283 -9.983 1.0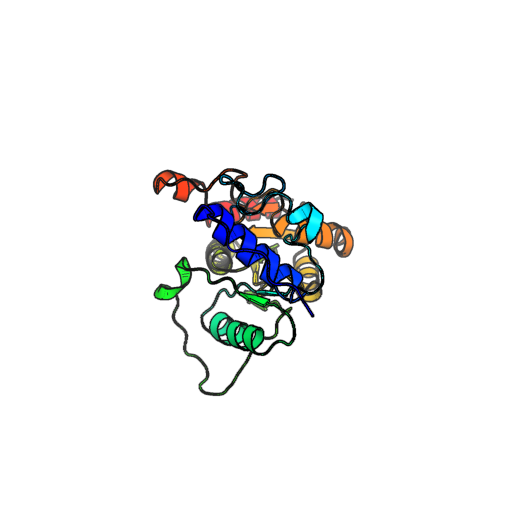0 80.81 85 ASP A CA 1
ATOM 656 C C . ASP A 1 85 ? 13.045 -12.456 -11.501 1.00 80.81 85 ASP A C 1
ATOM 658 O O . ASP A 1 85 ? 13.667 -11.640 -12.172 1.00 80.81 85 ASP A O 1
ATOM 662 N N . ASN A 1 86 ? 12.443 -13.509 -12.058 1.00 78.06 86 ASN A N 1
ATOM 663 C CA . ASN A 1 86 ? 12.440 -13.748 -13.508 1.00 78.06 86 ASN A CA 1
ATOM 664 C C . ASN A 1 86 ? 11.362 -12.927 -14.249 1.00 78.06 86 ASN A C 1
ATOM 666 O O . ASN A 1 86 ? 11.159 -13.133 -15.442 1.00 78.06 86 ASN A O 1
ATOM 670 N N . ASN A 1 87 ? 10.635 -12.052 -13.547 1.00 74.62 87 ASN A N 1
ATOM 671 C CA . ASN A 1 87 ? 9.598 -11.178 -14.098 1.00 74.62 87 ASN A CA 1
ATOM 672 C C . ASN A 1 87 ? 9.978 -9.708 -13.870 1.00 74.62 87 ASN A C 1
ATOM 674 O O . ASN A 1 87 ? 10.675 -9.410 -12.898 1.00 74.62 87 ASN A O 1
ATOM 678 N N . PRO A 1 88 ? 9.480 -8.772 -14.694 1.00 72.06 88 PRO A N 1
ATOM 679 C CA . PRO A 1 88 ? 9.690 -7.348 -14.466 1.00 72.06 88 PRO A CA 1
ATOM 680 C C . PRO A 1 88 ? 9.075 -6.907 -13.130 1.00 72.06 88 PRO A C 1
ATOM 682 O O . PRO A 1 88 ? 7.910 -7.193 -12.831 1.00 72.06 88 PRO A O 1
ATOM 685 N N . VAL A 1 89 ? 9.866 -6.191 -12.325 1.00 77.75 89 VAL A N 1
ATOM 686 C CA . VAL A 1 89 ? 9.451 -5.675 -11.014 1.00 77.75 89 VAL A CA 1
ATOM 687 C C . VAL A 1 89 ? 9.673 -4.168 -10.944 1.00 77.75 89 VAL A C 1
ATOM 689 O O . VAL A 1 89 ? 10.805 -3.696 -11.037 1.00 77.75 89 VAL A O 1
ATOM 692 N N . ILE A 1 90 ? 8.600 -3.411 -10.716 1.00 84.19 90 ILE A N 1
ATOM 693 C CA . ILE A 1 90 ? 8.675 -2.001 -10.330 1.00 84.19 90 ILE A CA 1
ATOM 694 C C . ILE A 1 90 ? 8.881 -1.924 -8.817 1.00 84.19 90 ILE A C 1
ATOM 696 O O . ILE A 1 90 ? 8.081 -2.435 -8.031 1.00 84.19 90 ILE A O 1
ATOM 700 N N . TYR A 1 91 ? 9.968 -1.276 -8.413 1.00 84.12 91 TYR A N 1
ATOM 701 C CA . TYR A 1 91 ? 10.348 -1.095 -7.018 1.00 84.12 91 TYR A CA 1
ATOM 702 C C . TYR A 1 91 ? 10.212 0.382 -6.632 1.00 84.12 91 TYR A C 1
ATOM 704 O O . TYR A 1 91 ? 10.965 1.226 -7.117 1.00 84.12 91 TYR A O 1
ATOM 712 N N . PHE A 1 92 ? 9.245 0.704 -5.769 1.00 83.75 92 PHE A N 1
ATOM 713 C CA . PHE A 1 92 ? 9.022 2.071 -5.302 1.00 83.75 92 PHE A CA 1
ATOM 714 C C . PHE A 1 92 ? 9.801 2.381 -4.031 1.00 83.75 92 PHE A C 1
ATOM 716 O O . PHE A 1 92 ? 9.551 1.828 -2.960 1.00 83.75 92 PHE A O 1
ATOM 723 N N . GLU A 1 93 ? 10.699 3.353 -4.132 1.00 81.25 93 GLU A N 1
ATOM 724 C CA . GLU A 1 93 ? 11.445 3.873 -2.997 1.00 81.25 93 GLU A CA 1
ATOM 725 C C . GLU A 1 93 ? 10.784 5.123 -2.439 1.00 81.25 93 GLU A C 1
ATOM 727 O O . GLU A 1 93 ? 10.855 6.213 -3.010 1.00 81.25 93 GLU A O 1
ATOM 732 N N . HIS A 1 94 ? 10.174 4.987 -1.267 1.00 84.50 94 HIS A N 1
ATOM 733 C CA . HIS A 1 94 ? 9.583 6.134 -0.604 1.00 84.50 94 HIS A CA 1
ATOM 734 C C . HIS A 1 94 ? 10.672 7.044 -0.001 1.00 84.50 94 HIS A C 1
ATOM 736 O O . HIS A 1 94 ? 11.075 6.893 1.157 1.00 84.50 94 HIS A O 1
ATOM 742 N N . LYS A 1 95 ? 11.116 8.051 -0.766 1.00 79.69 95 LYS A N 1
ATOM 743 C CA . LYS A 1 95 ? 12.237 8.962 -0.435 1.00 79.69 95 LYS A CA 1
ATOM 744 C C . LYS A 1 95 ? 12.177 9.597 0.961 1.00 79.69 95 LYS A C 1
ATOM 746 O O . LYS A 1 95 ? 13.213 9.811 1.589 1.00 79.69 95 LYS A O 1
ATOM 751 N N . PHE A 1 96 ? 10.975 9.872 1.478 1.00 82.62 96 PHE A N 1
ATOM 752 C CA . PHE A 1 96 ? 10.782 10.420 2.829 1.00 82.62 96 PHE A CA 1
ATOM 753 C C . PHE A 1 96 ? 11.399 9.536 3.927 1.00 82.62 96 PHE A C 1
ATOM 755 O O . PHE A 1 96 ? 11.835 10.053 4.955 1.00 82.62 96 PHE A O 1
ATOM 762 N N . LEU A 1 97 ? 11.470 8.218 3.711 1.00 81.44 97 LEU A N 1
ATOM 763 C CA . LEU A 1 97 ? 11.914 7.247 4.712 1.00 81.44 97 LEU A CA 1
ATOM 764 C C . LEU A 1 97 ? 13.441 7.118 4.805 1.00 81.44 97 LEU A C 1
ATOM 766 O O . LEU A 1 97 ? 13.947 6.765 5.871 1.00 81.44 97 LEU A O 1
ATOM 770 N N . TYR A 1 98 ? 14.183 7.458 3.743 1.00 71.56 98 TYR A N 1
ATOM 771 C CA . TYR A 1 98 ? 15.622 7.181 3.598 1.00 71.56 98 TYR A CA 1
ATOM 772 C C . TYR A 1 98 ? 16.487 7.547 4.804 1.00 71.56 98 TYR A C 1
ATOM 774 O O . TYR A 1 98 ? 17.358 6.782 5.203 1.00 71.56 98 TYR A O 1
ATOM 782 N N . ARG A 1 99 ? 16.294 8.748 5.359 1.00 78.44 99 ARG A N 1
ATOM 783 C CA . ARG A 1 99 ? 17.125 9.269 6.460 1.00 78.44 99 ARG A CA 1
ATOM 784 C C . ARG A 1 99 ? 16.414 9.256 7.810 1.00 78.44 99 ARG A C 1
ATOM 786 O O . ARG A 1 99 ? 17.014 9.643 8.810 1.00 78.44 99 ARG A O 1
ATOM 793 N N . ARG A 1 100 ? 15.145 8.843 7.838 1.00 82.56 100 ARG A N 1
ATOM 794 C CA . ARG A 1 100 ? 14.296 8.874 9.037 1.00 82.56 100 ARG A CA 1
ATOM 795 C C . ARG A 1 100 ? 14.317 7.556 9.791 1.00 82.56 100 ARG A C 1
ATOM 797 O O . ARG A 1 100 ? 14.277 7.564 11.016 1.00 82.56 100 ARG A O 1
ATOM 804 N N . LEU A 1 101 ? 14.407 6.441 9.071 1.00 83.19 101 LEU A N 1
ATOM 805 C CA . LEU A 1 101 ? 14.384 5.113 9.668 1.00 83.19 101 LEU A CA 1
ATOM 806 C C . LEU A 1 101 ? 15.788 4.529 9.765 1.00 83.19 101 LEU A C 1
ATOM 808 O O . LEU A 1 101 ? 16.616 4.676 8.867 1.00 83.19 101 LEU A O 1
ATOM 812 N N . LYS A 1 102 ? 16.042 3.827 10.866 1.00 78.50 102 LYS A N 1
ATOM 813 C CA . LYS A 1 102 ? 17.257 3.044 11.088 1.00 78.50 102 LYS A CA 1
ATOM 814 C C . LYS A 1 102 ? 16.847 1.680 11.619 1.00 78.50 102 LYS A C 1
ATOM 816 O O . LYS A 1 102 ? 15.958 1.595 12.458 1.00 78.50 102 LYS A O 1
ATOM 821 N N . ALA A 1 103 ? 17.503 0.632 11.144 1.00 80.00 103 ALA A N 1
ATOM 822 C CA . ALA A 1 103 ? 17.309 -0.722 11.642 1.00 80.00 103 ALA A CA 1
ATOM 823 C C . ALA A 1 103 ? 18.649 -1.457 11.670 1.00 80.00 103 ALA A C 1
ATOM 825 O O . ALA A 1 103 ? 19.529 -1.189 10.849 1.00 80.00 103 ALA A O 1
ATOM 826 N N . VAL A 1 104 ? 18.788 -2.397 12.604 1.00 85.12 104 VAL A N 1
ATOM 827 C CA . VAL A 1 104 ? 19.867 -3.386 12.570 1.00 85.12 104 VAL A CA 1
ATOM 828 C C . VAL A 1 104 ? 19.439 -4.474 11.595 1.00 85.12 104 VAL A C 1
ATOM 830 O O . VAL A 1 104 ? 18.391 -5.088 11.773 1.00 85.12 104 VAL A O 1
ATOM 833 N N . LEU A 1 105 ? 20.219 -4.673 10.534 1.00 73.19 105 LEU A N 1
ATOM 834 C CA . LEU A 1 105 ? 19.917 -5.658 9.500 1.00 73.19 105 LEU A CA 1
ATOM 835 C C . LEU A 1 105 ? 20.716 -6.944 9.739 1.00 73.19 105 LEU A C 1
ATOM 837 O O . LEU A 1 105 ? 21.861 -6.851 10.189 1.00 73.19 105 LEU A O 1
ATOM 841 N N . PRO A 1 106 ? 20.171 -8.120 9.378 1.00 82.12 106 PRO A N 1
ATOM 842 C CA . PRO A 1 106 ? 20.944 -9.353 9.393 1.00 82.12 106 PRO A CA 1
ATOM 843 C C . PRO A 1 106 ? 22.160 -9.271 8.465 1.00 82.12 106 PRO A C 1
ATOM 845 O O . PRO A 1 106 ? 22.125 -8.595 7.419 1.00 82.12 106 PRO A O 1
ATOM 848 N N . THR A 1 107 ? 23.232 -9.954 8.863 1.00 81.06 107 THR A N 1
ATOM 849 C CA . THR A 1 107 ? 24.483 -10.024 8.098 1.00 81.06 107 THR A CA 1
ATOM 850 C C . THR A 1 107 ? 24.405 -11.075 6.997 1.00 81.06 107 THR A C 1
ATOM 852 O O . THR A 1 107 ? 25.030 -10.905 5.951 1.00 81.06 107 THR A O 1
ATOM 855 N N . GLU A 1 108 ? 23.606 -12.120 7.200 1.00 85.62 108 GLU A N 1
ATOM 856 C CA . GLU A 1 108 ? 23.335 -13.172 6.233 1.00 85.62 108 GLU A CA 1
ATOM 857 C C . GLU A 1 108 ? 22.556 -12.685 4.997 1.00 85.62 108 GLU A C 1
ATOM 859 O O . GLU A 1 108 ? 21.919 -11.623 4.969 1.00 85.62 108 GLU A O 1
ATOM 864 N N . ASP A 1 109 ? 22.621 -13.483 3.929 1.00 81.62 109 ASP A N 1
ATOM 865 C CA . ASP A 1 109 ? 21.859 -13.236 2.712 1.00 81.62 109 ASP A CA 1
ATOM 866 C C . ASP A 1 109 ? 20.380 -13.565 2.941 1.00 81.62 109 ASP A C 1
ATOM 868 O O . ASP A 1 109 ? 20.024 -14.707 3.208 1.00 81.62 109 ASP A O 1
ATOM 872 N N . TYR A 1 110 ? 19.511 -12.565 2.804 1.00 88.62 110 TYR A N 1
ATOM 873 C CA . TYR A 1 110 ? 18.061 -12.754 2.852 1.00 88.62 110 TYR A CA 1
ATOM 874 C C . TYR A 1 110 ? 17.348 -12.029 1.710 1.00 88.62 110 TYR A C 1
ATOM 876 O O . TYR A 1 110 ? 17.882 -11.077 1.127 1.00 88.62 110 TYR A O 1
ATOM 884 N N . ILE A 1 111 ? 16.127 -12.472 1.428 1.00 91.06 111 ILE A N 1
ATOM 885 C CA . ILE A 1 111 ? 15.138 -11.778 0.601 1.00 91.06 111 ILE A CA 1
ATOM 886 C C . ILE A 1 111 ? 13.844 -11.643 1.404 1.00 91.06 111 ILE A C 1
ATOM 888 O O . ILE A 1 111 ? 13.598 -12.434 2.314 1.00 91.06 111 ILE A O 1
ATOM 892 N N . VAL A 1 112 ? 13.015 -10.667 1.051 1.00 93.44 112 VAL A N 1
ATOM 893 C CA . VAL A 1 112 ? 11.622 -10.609 1.507 1.00 93.44 112 VAL A CA 1
ATOM 894 C C . VAL A 1 112 ? 10.747 -11.072 0.341 1.00 93.44 112 VAL A C 1
ATOM 896 O O . VAL A 1 112 ? 10.920 -10.548 -0.761 1.00 93.44 112 VAL A O 1
ATOM 899 N N . PRO A 1 113 ? 9.862 -12.070 0.525 1.00 95.50 113 PRO A N 1
ATOM 900 C CA . PRO A 1 113 ? 9.057 -12.594 -0.574 1.00 95.50 113 PRO A CA 1
ATOM 901 C C . PRO A 1 113 ? 8.129 -11.534 -1.178 1.00 95.50 113 PRO A C 1
ATOM 903 O O . PRO A 1 113 ? 7.387 -10.867 -0.458 1.00 95.50 113 PRO A O 1
ATOM 906 N N . ILE A 1 114 ? 8.134 -11.423 -2.509 1.00 94.88 114 ILE A N 1
ATOM 907 C CA . ILE A 1 114 ? 7.152 -10.619 -3.245 1.00 94.88 114 ILE A CA 1
ATOM 908 C C . ILE A 1 114 ? 5.773 -11.281 -3.120 1.00 94.88 114 ILE A C 1
ATOM 910 O O . ILE A 1 114 ? 5.655 -12.505 -3.186 1.00 94.88 114 ILE A O 1
ATOM 914 N N . GLY A 1 115 ? 4.730 -10.471 -2.948 1.00 96.00 115 GLY A N 1
ATOM 915 C CA . GLY A 1 115 ? 3.349 -10.934 -2.795 1.00 96.00 115 GLY A CA 1
ATOM 916 C C . GLY A 1 115 ? 3.011 -11.400 -1.382 1.00 96.00 115 GLY A C 1
ATOM 917 O O . GLY A 1 115 ? 2.078 -12.182 -1.205 1.00 96.00 115 GLY A O 1
ATOM 918 N N . LYS A 1 116 ? 3.785 -10.966 -0.378 1.00 98.00 116 LYS A N 1
ATOM 919 C CA . LYS A 1 116 ? 3.516 -11.239 1.037 1.00 98.00 116 LYS A CA 1
ATOM 920 C C . LYS A 1 116 ? 3.418 -9.954 1.838 1.00 98.00 116 LYS A C 1
ATOM 922 O O . LYS A 1 116 ? 4.400 -9.228 1.965 1.00 98.00 116 LYS A O 1
ATOM 927 N N . ALA A 1 117 ? 2.255 -9.718 2.431 1.00 98.19 117 ALA A N 1
ATOM 928 C CA . ALA A 1 117 ? 2.037 -8.631 3.375 1.00 98.19 117 ALA A CA 1
ATOM 929 C C . ALA A 1 117 ? 2.620 -8.986 4.753 1.00 98.19 117 ALA A C 1
ATOM 931 O O . ALA A 1 117 ? 3.079 -10.109 4.986 1.00 98.19 117 ALA A O 1
ATOM 932 N N . GLU A 1 118 ? 2.655 -8.018 5.661 1.00 98.31 118 GLU A N 1
ATOM 933 C CA . GLU A 1 118 ? 3.053 -8.208 7.054 1.00 98.31 118 GLU A CA 1
ATOM 934 C C . GLU A 1 118 ? 2.121 -7.435 7.983 1.00 98.31 118 GLU A C 1
ATOM 936 O O . GLU A 1 118 ? 1.869 -6.247 7.790 1.00 98.31 118 GLU A O 1
ATOM 941 N N . VAL A 1 119 ? 1.646 -8.093 9.039 1.00 98.69 119 VAL A N 1
ATOM 942 C CA . VAL A 1 119 ? 0.944 -7.418 10.132 1.00 98.69 119 VAL A CA 1
ATOM 943 C C . VAL A 1 119 ? 1.990 -6.757 11.031 1.00 98.69 119 VAL A C 1
ATOM 945 O O . VAL A 1 119 ? 2.613 -7.417 11.860 1.00 98.69 119 VAL A O 1
ATOM 948 N N . LYS A 1 120 ? 2.200 -5.448 10.859 1.00 98.19 120 LYS A N 1
ATOM 949 C CA . LYS A 1 120 ? 3.181 -4.658 11.627 1.00 98.19 120 LYS A CA 1
ATOM 950 C C . LYS A 1 120 ? 2.734 -4.410 13.065 1.00 98.19 120 LYS A C 1
ATOM 952 O O . LYS A 1 120 ? 3.565 -4.191 13.944 1.00 98.19 120 LYS A O 1
ATOM 957 N N . ARG A 1 121 ? 1.424 -4.437 13.308 1.00 98.50 121 ARG A N 1
ATOM 958 C CA . ARG A 1 121 ? 0.821 -4.314 14.635 1.00 98.50 121 ARG A CA 1
ATOM 959 C C . ARG A 1 121 ? -0.457 -5.127 14.695 1.00 98.50 121 ARG A C 1
ATOM 961 O O . ARG A 1 121 ? -1.320 -4.944 13.846 1.00 98.50 121 ARG A O 1
ATOM 968 N N . ILE A 1 122 ? -0.583 -5.963 15.720 1.00 98.50 122 ILE A N 1
ATOM 969 C CA . ILE A 1 122 ? -1.810 -6.713 15.992 1.00 98.50 122 ILE A CA 1
ATOM 970 C C . ILE A 1 122 ? -2.837 -5.776 16.629 1.00 98.50 122 ILE A C 1
ATOM 972 O O . ILE A 1 122 ? -2.513 -5.025 17.552 1.00 98.50 122 ILE A O 1
ATOM 976 N N . GLY A 1 123 ? -4.072 -5.862 16.151 1.00 98.06 123 GLY A N 1
ATOM 977 C CA . GLY A 1 123 ? -5.235 -5.206 16.740 1.00 98.06 123 GLY A CA 1
ATOM 978 C C . GLY A 1 123 ? -6.494 -6.038 16.524 1.00 98.06 123 GLY A C 1
ATOM 979 O O . GLY A 1 123 ? -6.457 -7.066 15.840 1.00 98.06 123 GLY A O 1
ATOM 980 N N . ARG A 1 124 ? -7.599 -5.618 17.140 1.00 97.88 124 ARG A N 1
ATOM 981 C CA . ARG A 1 124 ? -8.857 -6.379 17.131 1.00 97.88 124 ARG A CA 1
ATOM 982 C C . ARG A 1 124 ? -10.075 -5.590 16.670 1.00 97.88 124 ARG A C 1
ATOM 984 O O . ARG A 1 124 ? -11.082 -6.217 16.382 1.00 97.88 124 ARG A O 1
ATOM 991 N N . ASP A 1 125 ? -9.991 -4.263 16.584 1.00 98.25 125 ASP A N 1
ATOM 992 C CA . ASP A 1 125 ? -11.181 -3.436 16.358 1.00 98.25 125 ASP A CA 1
ATOM 993 C C . ASP A 1 125 ? -11.297 -2.942 14.913 1.00 98.25 125 ASP A C 1
ATOM 995 O O . ASP A 1 125 ? -12.400 -2.853 14.382 1.00 98.25 125 ASP A O 1
ATOM 999 N N . ILE A 1 126 ? -10.181 -2.573 14.268 1.00 98.69 126 ILE A N 1
ATOM 1000 C CA . ILE A 1 126 ? -10.181 -2.047 12.891 1.00 98.69 126 ILE A CA 1
ATOM 1001 C C . ILE A 1 126 ? -8.868 -2.417 12.187 1.00 98.69 126 ILE A C 1
ATOM 1003 O O . ILE A 1 126 ? -7.787 -2.178 12.726 1.00 98.69 126 ILE A O 1
ATOM 1007 N N . SER A 1 127 ? -8.948 -2.932 10.961 1.00 98.88 127 SER A N 1
ATOM 1008 C CA . SER A 1 127 ? -7.795 -3.166 10.084 1.00 98.88 127 SER A CA 1
ATOM 1009 C C . SER A 1 127 ? -7.457 -1.926 9.257 1.00 98.88 127 SER A C 1
ATOM 1011 O O . SER A 1 127 ? -8.265 -1.463 8.454 1.00 98.88 127 SER A O 1
ATOM 1013 N N . VAL A 1 128 ? -6.239 -1.410 9.396 1.00 98.81 128 VAL A N 1
ATOM 1014 C CA . VAL A 1 128 ? -5.657 -0.392 8.514 1.00 98.81 128 VAL A CA 1
ATOM 1015 C C . VAL A 1 128 ? -4.721 -1.074 7.526 1.00 98.81 128 VAL A C 1
ATOM 1017 O O . VAL A 1 128 ? -3.683 -1.608 7.915 1.00 98.81 128 VAL A O 1
ATOM 1020 N N . ILE A 1 129 ? -5.084 -1.048 6.246 1.00 98.75 129 ILE A N 1
ATOM 1021 C CA . ILE A 1 129 ? -4.320 -1.669 5.159 1.00 98.75 129 ILE A CA 1
ATOM 1022 C C . ILE A 1 129 ? -3.633 -0.567 4.357 1.00 98.75 129 ILE A C 1
ATOM 1024 O O . ILE A 1 129 ? -4.280 0.362 3.868 1.00 98.75 129 ILE A O 1
ATOM 1028 N N . THR A 1 130 ? -2.306 -0.649 4.274 1.00 98.56 130 THR A N 1
ATOM 1029 C CA . THR A 1 130 ? -1.457 0.450 3.802 1.00 98.56 130 THR A CA 1
ATOM 1030 C C . THR A 1 130 ? -0.095 -0.057 3.308 1.00 98.56 130 THR A C 1
ATOM 1032 O O . THR A 1 130 ? 0.198 -1.245 3.381 1.00 98.56 130 THR A O 1
ATOM 1035 N N . TYR A 1 131 ? 0.751 0.830 2.784 1.00 98.00 131 TYR A N 1
ATOM 1036 C CA . TYR A 1 131 ? 2.123 0.541 2.341 1.00 98.00 131 TYR A CA 1
ATOM 1037 C C . TYR A 1 131 ? 3.015 1.786 2.459 1.00 98.00 131 TYR A C 1
ATOM 1039 O O . TYR A 1 131 ? 2.540 2.873 2.799 1.00 98.00 131 TYR A O 1
ATOM 1047 N N . GLY A 1 132 ? 4.318 1.643 2.191 1.00 95.06 132 GLY A N 1
ATOM 1048 C CA . GLY A 1 132 ? 5.251 2.774 2.139 1.00 95.06 132 GLY A CA 1
ATOM 1049 C C . GLY A 1 132 ? 5.284 3.596 3.435 1.00 95.06 132 GLY A C 1
ATOM 1050 O O . GLY A 1 132 ? 5.265 3.043 4.536 1.00 95.06 132 GLY A O 1
ATOM 1051 N N . ALA A 1 133 ? 5.336 4.930 3.333 1.00 95.00 133 ALA A N 1
ATOM 1052 C CA . ALA A 1 133 ? 5.399 5.786 4.523 1.00 95.00 133 ALA A CA 1
ATOM 1053 C C . ALA A 1 133 ? 4.110 5.797 5.349 1.00 95.00 133 ALA A C 1
ATOM 1055 O O . ALA A 1 133 ? 4.163 6.032 6.558 1.00 95.00 133 ALA A O 1
ATOM 1056 N N . MET A 1 134 ? 2.971 5.498 4.725 1.00 97.62 134 MET A N 1
ATOM 1057 C CA . MET A 1 134 ? 1.672 5.488 5.391 1.00 97.62 134 MET A CA 1
ATOM 1058 C C . MET A 1 134 ? 1.567 4.399 6.473 1.00 97.62 134 MET A C 1
ATOM 1060 O O . MET A 1 134 ? 0.785 4.545 7.409 1.00 97.62 134 MET A O 1
ATOM 1064 N N . VAL A 1 135 ? 2.415 3.359 6.429 1.00 98.50 135 VAL A N 1
ATOM 1065 C CA . VAL A 1 135 ? 2.566 2.380 7.526 1.00 98.50 135 VAL A CA 1
ATOM 1066 C C . VAL A 1 135 ? 2.910 3.070 8.847 1.00 98.50 135 VAL A C 1
ATOM 1068 O O . VAL A 1 135 ? 2.303 2.779 9.874 1.00 98.50 135 VAL A O 1
ATOM 1071 N N . HIS A 1 136 ? 3.850 4.016 8.836 1.00 97.88 136 HIS A N 1
ATOM 1072 C CA . HIS A 1 136 ? 4.306 4.697 10.055 1.00 97.88 136 HIS A CA 1
ATOM 1073 C C . HIS A 1 136 ? 3.252 5.658 10.596 1.00 97.88 136 HIS A C 1
ATOM 1075 O O . HIS A 1 136 ? 3.046 5.733 11.803 1.00 97.88 136 HIS A O 1
ATOM 1081 N N . LEU A 1 137 ? 2.532 6.326 9.694 1.00 97.81 137 LEU A N 1
ATOM 1082 C CA . LEU A 1 137 ? 1.391 7.171 10.038 1.00 97.81 137 LEU A CA 1
ATOM 1083 C C . LEU A 1 137 ? 0.268 6.344 10.690 1.00 97.81 137 LEU A C 1
ATOM 1085 O O . LEU A 1 137 ? -0.281 6.748 11.716 1.00 97.81 137 LEU A O 1
ATOM 1089 N N . ALA A 1 138 ? -0.035 5.161 10.145 1.00 98.62 138 ALA A N 1
ATOM 1090 C CA . ALA A 1 138 ? -1.012 4.241 10.722 1.00 98.62 138 ALA A CA 1
ATOM 1091 C C . ALA A 1 138 ? -0.589 3.727 12.108 1.00 98.62 138 ALA A C 1
ATOM 1093 O O . ALA A 1 138 ? -1.422 3.658 13.011 1.00 98.62 138 ALA A O 1
ATOM 1094 N N . LEU A 1 139 ? 0.696 3.404 12.300 1.00 98.69 139 LEU A N 1
ATOM 1095 C CA . LEU A 1 139 ? 1.229 2.986 13.602 1.00 98.69 139 LEU A CA 1
ATOM 1096 C C . LEU A 1 139 ? 1.098 4.094 14.656 1.00 98.69 139 LEU A C 1
ATOM 1098 O O . LEU A 1 139 ? 0.660 3.816 15.772 1.00 98.69 139 LEU A O 1
ATOM 1102 N N . GLU A 1 140 ? 1.393 5.344 14.292 1.00 98.44 140 GLU A N 1
ATOM 1103 C CA . GLU A 1 140 ? 1.215 6.496 15.183 1.00 98.44 140 GLU A CA 1
ATOM 1104 C C . GLU A 1 140 ? -0.264 6.713 15.544 1.00 98.44 140 GLU A C 1
ATOM 1106 O O . GLU A 1 140 ? -0.604 6.885 16.716 1.00 98.44 140 GLU A O 1
ATOM 1111 N N . ALA A 1 141 ? -1.171 6.630 14.564 1.00 98.56 141 ALA A N 1
ATOM 1112 C C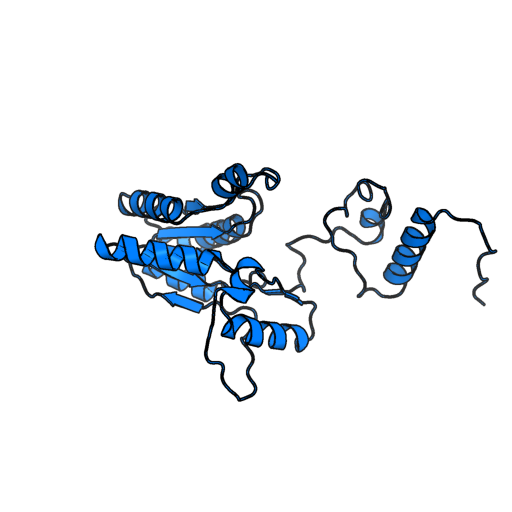A . ALA A 1 141 ? -2.611 6.707 14.817 1.00 98.56 141 ALA A CA 1
ATOM 1113 C C . ALA A 1 141 ? -3.090 5.587 15.755 1.00 98.56 141 ALA A C 1
ATOM 1115 O O . ALA A 1 141 ? -3.897 5.824 16.657 1.00 98.56 141 ALA A O 1
ATOM 1116 N N . ALA A 1 142 ? -2.555 4.379 15.581 1.00 98.56 142 ALA A N 1
ATOM 1117 C CA . ALA A 1 142 ? -2.861 3.232 16.421 1.00 98.56 142 ALA A CA 1
ATOM 1118 C C . ALA A 1 142 ? -2.379 3.423 17.874 1.00 98.56 142 ALA A C 1
ATOM 1120 O O . ALA A 1 142 ? -3.050 2.981 18.808 1.00 98.56 142 ALA A O 1
ATOM 1121 N N . ASP A 1 143 ? -1.252 4.108 18.101 1.00 98.44 143 ASP A N 1
ATOM 1122 C CA . ASP A 1 143 ? -0.761 4.430 19.451 1.00 98.44 143 ASP A CA 1
ATOM 1123 C C . ASP A 1 143 ? -1.646 5.450 20.167 1.00 98.44 143 ASP A C 1
ATOM 1125 O O . ASP A 1 143 ? -1.822 5.378 21.387 1.00 98.44 143 ASP A O 1
ATOM 1129 N N . LEU A 1 144 ? -2.215 6.400 19.425 1.00 98.25 144 LEU A N 1
ATOM 1130 C CA . LEU A 1 144 ? -3.167 7.363 19.973 1.00 98.25 144 LEU A CA 1
ATOM 1131 C C . LEU A 1 144 ? -4.482 6.676 20.354 1.00 98.25 144 LEU A C 1
ATOM 1133 O O . LEU A 1 144 ? -4.940 6.822 21.485 1.00 98.25 144 LEU A O 1
ATOM 1137 N N . LEU A 1 145 ? -5.045 5.878 19.447 1.00 98.06 145 LEU A N 1
ATOM 1138 C CA . LEU A 1 145 ? -6.336 5.212 19.643 1.00 98.06 145 LEU A CA 1
ATOM 1139 C C . LEU A 1 145 ? -6.301 4.108 20.702 1.00 98.06 145 LEU A C 1
ATOM 1141 O O . LEU A 1 145 ? -7.285 3.920 21.415 1.00 98.06 145 LEU A O 1
ATOM 1145 N N . ALA A 1 146 ? -5.163 3.436 20.890 1.00 97.62 146 ALA A N 1
ATOM 1146 C CA . ALA A 1 146 ? -5.031 2.443 21.953 1.00 97.62 146 ALA A CA 1
ATOM 1147 C C . ALA A 1 146 ? -5.206 3.053 23.353 1.00 97.62 146 ALA A C 1
ATOM 1149 O O . ALA A 1 146 ? -5.726 2.393 24.251 1.00 97.62 146 ALA A O 1
ATOM 1150 N N . LYS A 1 147 ? -4.850 4.333 23.541 1.00 96.94 147 LYS A N 1
ATOM 1151 C CA . LYS A 1 147 ? -5.097 5.065 24.800 1.00 96.94 147 LYS A CA 1
ATOM 1152 C C . LYS A 1 147 ? -6.586 5.335 25.035 1.00 96.94 147 LYS A C 1
ATOM 1154 O O . LYS A 1 147 ? -6.990 5.559 26.171 1.00 96.94 147 LYS A O 1
ATOM 1159 N N . GLU A 1 148 ? -7.384 5.301 23.973 1.00 95.38 148 GLU A N 1
ATOM 1160 C CA . GLU A 1 148 ? -8.844 5.443 23.981 1.00 95.38 148 GLU A CA 1
ATOM 1161 C C . GLU A 1 148 ? -9.554 4.078 23.996 1.00 95.38 148 GLU A C 1
ATOM 1163 O O . GLU A 1 148 ? -10.780 4.021 24.000 1.00 95.38 148 GLU A O 1
ATOM 1168 N N . GLY A 1 149 ? -8.798 2.974 24.027 1.00 96.12 149 GLY A N 1
ATOM 1169 C CA . GLY A 1 149 ? -9.330 1.613 24.053 1.00 96.12 149 GLY A CA 1
ATOM 1170 C C . GLY A 1 149 ? -9.695 1.034 22.684 1.00 96.12 149 GLY A C 1
ATOM 1171 O O . GLY A 1 149 ? -10.313 -0.023 22.652 1.00 96.12 149 GLY A O 1
ATOM 1172 N N . THR A 1 150 ? -9.320 1.691 21.579 1.00 97.75 150 THR A N 1
ATOM 1173 C CA . THR A 1 150 ? -9.492 1.174 20.208 1.00 97.75 150 THR A CA 1
ATOM 1174 C C . THR A 1 150 ? -8.163 0.643 19.666 1.00 97.75 150 THR A C 1
ATOM 1176 O O . THR A 1 150 ? -7.186 1.382 19.530 1.00 97.75 150 THR A O 1
ATOM 1179 N N . GLU A 1 151 ? -8.113 -0.640 19.330 1.00 98.31 151 GLU A N 1
ATOM 1180 C CA . GLU A 1 151 ? -6.932 -1.341 18.834 1.00 98.31 151 GLU A CA 1
ATOM 1181 C C . GLU A 1 151 ? -6.973 -1.491 17.311 1.00 98.31 151 GLU A C 1
ATOM 1183 O O . GLU A 1 151 ? -7.684 -2.339 16.762 1.00 98.31 151 GLU A O 1
ATOM 1188 N N . LEU A 1 152 ? -6.143 -0.700 16.628 1.00 98.75 152 LEU A N 1
ATOM 1189 C CA . LEU A 1 152 ? -5.921 -0.852 15.194 1.00 98.75 152 LEU A CA 1
ATOM 1190 C C . LEU A 1 152 ? -4.935 -1.987 14.902 1.00 98.75 152 LEU A C 1
ATOM 1192 O O . LEU A 1 152 ? -3.834 -2.029 15.459 1.00 98.75 152 LEU A O 1
ATOM 1196 N N . GLU A 1 153 ? -5.313 -2.856 13.972 1.00 98.81 153 GLU A N 1
ATOM 1197 C CA . GLU A 1 153 ? -4.389 -3.751 13.289 1.00 98.81 153 GLU A CA 1
ATOM 1198 C C . GLU A 1 153 ? -3.789 -3.032 12.080 1.00 98.81 153 GLU A C 1
ATOM 1200 O O . GLU A 1 153 ? -4.527 -2.505 11.255 1.00 98.81 153 GLU A O 1
ATOM 1205 N N . VAL A 1 154 ? -2.461 -3.010 11.952 1.00 98.88 154 VAL A N 1
ATOM 1206 C CA . VAL A 1 154 ? -1.780 -2.349 10.826 1.00 98.88 154 VAL A CA 1
ATOM 1207 C C . VAL A 1 154 ? -1.161 -3.401 9.917 1.00 98.88 154 VAL A C 1
ATOM 1209 O O . VAL A 1 154 ? -0.219 -4.092 10.310 1.00 98.88 154 VAL A O 1
ATOM 1212 N N . VAL A 1 155 ? -1.681 -3.492 8.694 1.00 98.81 155 VAL A N 1
ATOM 1213 C CA . VAL A 1 155 ? -1.212 -4.395 7.640 1.00 98.81 155 VAL A CA 1
ATOM 1214 C C . VAL A 1 155 ? -0.403 -3.595 6.624 1.00 98.81 155 VAL A C 1
ATOM 1216 O O . VAL A 1 155 ? -0.938 -2.729 5.932 1.00 98.81 155 VAL A O 1
ATOM 1219 N N . ASP A 1 156 ? 0.887 -3.902 6.529 1.00 98.69 156 ASP A N 1
ATOM 1220 C CA . ASP A 1 156 ? 1.767 -3.419 5.469 1.00 98.69 156 ASP A CA 1
ATOM 1221 C C . ASP A 1 156 ? 1.695 -4.372 4.276 1.00 98.69 156 ASP A C 1
ATOM 1223 O O . ASP A 1 156 ? 2.101 -5.533 4.371 1.00 98.69 156 ASP A O 1
ATOM 1227 N N . LEU A 1 157 ? 1.185 -3.886 3.146 1.00 98.25 157 LEU A N 1
ATOM 1228 C CA . LEU A 1 157 ? 1.031 -4.683 1.934 1.00 98.25 157 LEU A CA 1
ATOM 1229 C C . LEU A 1 157 ? 2.373 -5.172 1.395 1.00 98.25 157 LEU A C 1
ATOM 1231 O O . LEU A 1 157 ? 2.435 -6.301 0.910 1.00 98.25 157 LEU A O 1
ATOM 1235 N N . ARG A 1 158 ? 3.433 -4.348 1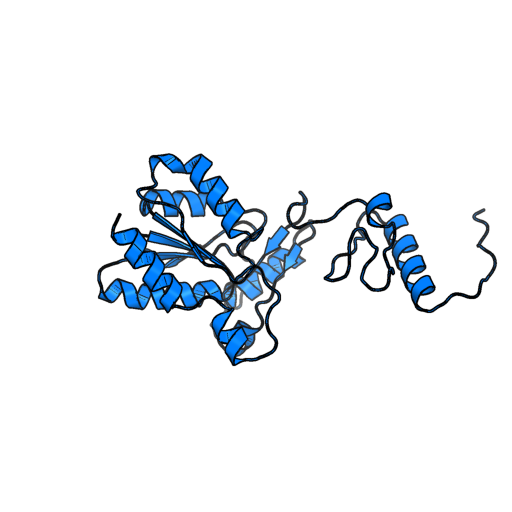.474 1.00 97.44 158 ARG A N 1
ATOM 1236 C CA . ARG A 1 158 ? 4.771 -4.537 0.866 1.00 97.44 158 ARG A CA 1
ATOM 1237 C C . ARG A 1 158 ? 4.808 -4.717 -0.655 1.00 97.44 158 ARG A C 1
ATOM 1239 O O . ARG A 1 158 ? 5.712 -4.218 -1.315 1.00 97.44 158 ARG A O 1
ATOM 1246 N N . THR A 1 159 ? 3.854 -5.442 -1.217 1.00 96.19 159 THR A N 1
ATOM 1247 C CA . THR A 1 159 ? 3.646 -5.715 -2.635 1.00 96.19 159 THR A CA 1
ATOM 1248 C C . THR A 1 159 ? 2.230 -5.288 -2.989 1.00 96.19 159 THR A C 1
ATOM 1250 O O . THR A 1 159 ? 1.278 -5.740 -2.356 1.00 96.19 159 THR A O 1
ATOM 1253 N N . LEU A 1 160 ? 2.082 -4.426 -3.994 1.00 92.69 160 LEU A N 1
ATOM 1254 C CA . LEU A 1 160 ? 0.761 -4.043 -4.500 1.00 92.69 160 LEU A CA 1
ATOM 1255 C C . LEU A 1 160 ? 0.327 -4.959 -5.645 1.00 92.69 160 LEU A C 1
ATOM 1257 O O . LEU A 1 160 ? -0.864 -5.156 -5.842 1.00 92.69 160 LEU A O 1
ATOM 1261 N N . ILE A 1 161 ? 1.279 -5.543 -6.384 1.00 88.94 161 ILE A N 1
ATOM 1262 C CA . ILE A 1 161 ? 1.001 -6.525 -7.437 1.00 88.94 161 ILE A CA 1
ATOM 1263 C C . ILE A 1 161 ? 2.046 -7.650 -7.370 1.00 88.94 161 ILE A C 1
ATOM 1265 O O . ILE A 1 161 ? 3.236 -7.372 -7.533 1.00 88.94 161 ILE A O 1
ATOM 1269 N N . PRO A 1 162 ? 1.649 -8.915 -7.148 1.00 92.00 162 PRO A N 1
ATOM 1270 C CA . PRO A 1 162 ? 0.315 -9.370 -6.741 1.00 92.00 162 PRO A CA 1
ATOM 1271 C C . PRO A 1 162 ? -0.001 -9.023 -5.274 1.00 92.00 162 PRO A C 1
ATOM 1273 O O . PRO A 1 162 ? 0.880 -9.072 -4.417 1.00 92.00 162 PRO A O 1
ATOM 1276 N N . LEU A 1 163 ? -1.270 -8.727 -4.976 1.00 93.75 163 LEU A N 1
ATOM 1277 C CA . LEU A 1 163 ? -1.740 -8.518 -3.602 1.00 93.75 163 LEU A CA 1
ATOM 1278 C C . LEU A 1 163 ? -1.735 -9.821 -2.795 1.00 93.75 163 LEU A C 1
ATOM 1280 O O . LEU A 1 163 ? -2.199 -10.863 -3.266 1.00 93.75 163 LEU A O 1
ATOM 1284 N N . ASP A 1 164 ? -1.329 -9.732 -1.530 1.00 97.69 164 ASP A N 1
ATOM 1285 C CA . ASP A 1 164 ? -1.507 -10.809 -0.554 1.00 97.69 164 ASP A CA 1
ATOM 1286 C C . ASP A 1 164 ? -2.939 -10.810 0.005 1.00 97.69 164 ASP A C 1
ATOM 1288 O O . ASP A 1 164 ? -3.200 -10.398 1.140 1.00 97.69 164 ASP A O 1
ATOM 1292 N N . LYS A 1 165 ? -3.891 -11.247 -0.829 1.00 97.88 165 LYS A N 1
ATOM 1293 C CA . LYS A 1 165 ? -5.327 -11.258 -0.500 1.00 97.88 165 LYS A CA 1
ATOM 1294 C C . LYS A 1 165 ? -5.621 -11.998 0.805 1.00 97.88 165 LYS A C 1
ATOM 1296 O O . LYS A 1 165 ? -6.466 -11.563 1.577 1.00 97.88 165 LYS A O 1
ATOM 1301 N N . GLN A 1 166 ? -4.903 -13.090 1.066 1.00 98.06 166 GLN A N 1
ATOM 1302 C CA . GLN A 1 166 ? -5.113 -13.911 2.254 1.00 98.06 166 GLN A CA 1
ATOM 1303 C C . GLN A 1 166 ? -4.896 -13.102 3.539 1.00 98.06 166 GLN A C 1
ATOM 1305 O O . GLN A 1 166 ? -5.805 -13.028 4.361 1.00 98.06 166 GLN A O 1
ATOM 1310 N N . THR A 1 167 ? -3.739 -12.448 3.680 1.00 98.56 167 THR A N 1
ATOM 1311 C CA . THR A 1 167 ? -3.415 -11.644 4.870 1.00 98.56 167 THR A CA 1
ATOM 1312 C C . THR A 1 167 ? -4.405 -10.491 5.062 1.00 98.56 167 THR A C 1
ATOM 1314 O O . THR A 1 167 ? -4.832 -10.213 6.184 1.00 98.56 167 THR A O 1
ATOM 1317 N N . ILE A 1 168 ? -4.819 -9.843 3.966 1.00 98.38 168 ILE A N 1
ATOM 1318 C CA . ILE A 1 168 ? -5.830 -8.775 3.993 1.00 98.38 168 ILE A CA 1
ATOM 1319 C C . ILE A 1 168 ? -7.159 -9.315 4.539 1.00 98.38 168 ILE A C 1
ATOM 1321 O O . ILE A 1 168 ? -7.711 -8.757 5.486 1.00 98.38 168 ILE A O 1
ATOM 1325 N N . PHE A 1 169 ? -7.662 -10.415 3.977 1.00 98.44 169 PHE A N 1
ATOM 1326 C CA . PHE A 1 169 ? -8.956 -10.985 4.353 1.00 98.44 169 PHE A CA 1
ATOM 1327 C C . PHE A 1 169 ? -8.959 -11.554 5.771 1.00 98.44 169 PHE A C 1
ATOM 1329 O O . PHE A 1 169 ? -9.945 -11.398 6.485 1.00 98.44 169 PHE A O 1
ATOM 1336 N N . GLU A 1 170 ? -7.872 -12.191 6.207 1.00 98.44 170 GLU A N 1
ATOM 1337 C CA . GLU A 1 170 ? -7.725 -12.668 7.587 1.00 98.44 170 GLU A CA 1
ATOM 1338 C C . GLU A 1 170 ? -7.767 -11.509 8.589 1.00 98.44 170 GLU A C 1
ATOM 1340 O O . GLU A 1 170 ? -8.438 -11.609 9.617 1.00 98.44 170 GLU A O 1
ATOM 1345 N N . SER A 1 171 ? -7.110 -10.391 8.268 1.00 98.69 171 SER A N 1
ATOM 1346 C CA . SER A 1 171 ? -7.151 -9.186 9.095 1.00 98.69 171 SER A CA 1
ATOM 1347 C C . SER A 1 171 ? -8.565 -8.605 9.170 1.00 98.69 171 SER A C 1
ATOM 1349 O O . SER A 1 171 ? -9.089 -8.409 10.266 1.00 98.69 171 SER A O 1
ATOM 1351 N N . VAL A 1 172 ? -9.224 -8.405 8.022 1.00 98.38 172 VAL A N 1
ATOM 1352 C CA . VAL A 1 172 ? -10.576 -7.824 7.981 1.00 98.38 172 VAL A CA 1
ATOM 1353 C C . VAL A 1 172 ? -11.605 -8.733 8.652 1.00 98.38 172 VAL A C 1
ATOM 1355 O O . VAL A 1 172 ? -12.435 -8.239 9.403 1.00 98.38 172 VAL A O 1
ATOM 1358 N N . ARG A 1 173 ? -11.538 -10.057 8.466 1.00 98.31 173 ARG A N 1
ATOM 1359 C CA . ARG A 1 173 ? -12.443 -10.998 9.156 1.00 98.31 173 ARG A CA 1
ATOM 1360 C C . ARG A 1 173 ? -12.279 -10.985 10.670 1.00 98.31 173 ARG A C 1
ATOM 1362 O O . ARG A 1 173 ? -13.220 -11.314 11.381 1.00 98.31 173 ARG A O 1
ATOM 1369 N N . LYS A 1 174 ? -11.085 -10.651 11.161 1.00 98.25 174 LYS A N 1
ATOM 1370 C CA . LYS A 1 174 ? -10.809 -10.559 12.594 1.00 98.25 174 LYS A CA 1
ATOM 1371 C C . LYS A 1 174 ? -11.338 -9.264 13.206 1.00 98.25 174 LYS A C 1
ATOM 1373 O O . LYS A 1 174 ? -11.782 -9.296 14.347 1.00 98.25 174 LYS A O 1
ATOM 1378 N N . THR A 1 175 ? -11.234 -8.147 12.489 1.00 98.38 175 THR A N 1
ATOM 1379 C CA . THR A 1 175 ? -11.561 -6.811 13.016 1.00 98.38 175 THR A CA 1
ATOM 1380 C C . THR A 1 175 ? -12.939 -6.303 12.602 1.00 98.38 175 THR A C 1
ATOM 1382 O O . THR A 1 175 ? -13.448 -5.344 13.171 1.00 98.38 175 THR A O 1
ATOM 1385 N N . SER A 1 176 ? -13.534 -6.912 11.581 1.00 98.12 176 SER A N 1
ATOM 1386 C CA . SER A 1 176 ? -14.830 -6.571 10.991 1.00 98.12 176 SER A CA 1
ATOM 1387 C C . SER A 1 176 ? -14.958 -5.157 10.411 1.00 98.12 176 SER A C 1
ATOM 1389 O O . SER A 1 176 ? -16.025 -4.767 9.937 1.00 98.12 176 SER A O 1
ATOM 1391 N N . LYS A 1 177 ? -13.895 -4.345 10.427 1.00 98.44 177 LYS A N 1
ATOM 1392 C CA . LYS A 1 177 ? -13.902 -2.951 9.957 1.00 98.44 177 LYS A CA 1
ATOM 1393 C C . LYS A 1 177 ? -12.571 -2.626 9.294 1.00 98.44 177 LYS A C 1
ATOM 1395 O O . LYS A 1 177 ? -11.518 -3.027 9.782 1.00 98.44 177 LYS A O 1
ATOM 1400 N N . ALA A 1 178 ? -12.600 -1.872 8.195 1.00 98.50 178 ALA A N 1
ATOM 1401 C CA . ALA A 1 178 ? -11.410 -1.648 7.377 1.00 98.50 178 ALA A CA 1
ATOM 1402 C C . ALA A 1 178 ? -11.217 -0.183 6.952 1.00 98.50 178 ALA A C 1
ATOM 1404 O O . ALA A 1 178 ? -12.158 0.498 6.533 1.00 98.50 178 ALA A O 1
ATOM 1405 N N . ILE A 1 179 ? -9.963 0.273 7.005 1.00 98.75 179 ILE A N 1
ATOM 1406 C CA . ILE A 1 179 ? -9.494 1.562 6.487 1.00 98.75 179 ILE A CA 1
ATOM 1407 C C . ILE A 1 179 ? -8.388 1.307 5.463 1.00 98.75 179 ILE A C 1
ATOM 1409 O O . ILE A 1 179 ? -7.354 0.731 5.796 1.00 98.75 179 ILE A O 1
ATOM 1413 N N . MET A 1 180 ? -8.585 1.769 4.229 1.00 98.31 180 MET A N 1
ATOM 1414 C CA . MET A 1 180 ? -7.527 1.824 3.220 1.00 98.31 180 MET A CA 1
ATOM 1415 C C . MET A 1 180 ? -6.815 3.162 3.347 1.00 98.31 180 MET A C 1
ATOM 1417 O O . MET A 1 180 ? -7.471 4.205 3.280 1.00 98.31 180 MET A O 1
ATOM 1421 N N . LEU A 1 181 ? -5.497 3.134 3.513 1.00 98.56 181 LEU A N 1
ATOM 1422 C CA . LEU A 1 181 ? -4.675 4.331 3.646 1.00 98.56 181 LEU A CA 1
ATOM 1423 C C . LEU A 1 181 ? -3.558 4.311 2.598 1.00 98.56 181 LEU A C 1
ATOM 1425 O O . LEU A 1 181 ? -2.774 3.367 2.540 1.00 98.56 181 LEU A O 1
ATOM 1429 N N . HIS A 1 182 ? -3.480 5.355 1.779 1.00 96.19 182 HIS A N 1
ATOM 1430 C CA . HIS A 1 182 ? -2.395 5.547 0.816 1.00 96.19 182 HIS A CA 1
ATOM 1431 C C . HIS A 1 182 ? -2.224 7.025 0.461 1.00 96.19 182 HIS A C 1
ATOM 1433 O O . HIS A 1 182 ? -3.139 7.816 0.636 1.00 96.19 182 HIS A O 1
ATOM 1439 N N . GLU A 1 183 ? -1.055 7.407 -0.042 1.00 92.56 183 GLU A N 1
ATOM 1440 C CA . GLU A 1 183 ? -0.772 8.789 -0.466 1.00 92.56 183 GLU A CA 1
ATOM 1441 C C . GLU A 1 183 ? -1.165 9.081 -1.920 1.00 92.56 183 GLU A C 1
ATOM 1443 O O . GLU A 1 183 ? -1.216 10.239 -2.315 1.00 92.56 183 GLU A O 1
ATOM 1448 N N . ASP A 1 184 ? -1.438 8.039 -2.707 1.00 86.81 184 ASP A N 1
ATOM 1449 C CA . ASP A 1 184 ? -1.924 8.176 -4.079 1.00 86.81 184 ASP A CA 1
ATOM 1450 C C . ASP A 1 184 ? -3.350 8.753 -4.106 1.00 86.81 184 ASP A C 1
ATOM 1452 O O . ASP A 1 184 ? -4.052 8.771 -3.085 1.00 86.81 184 ASP A O 1
ATOM 1456 N N . ASN A 1 185 ? -3.784 9.183 -5.285 1.00 84.44 185 ASN A N 1
ATOM 1457 C CA . ASN A 1 185 ? -5.112 9.710 -5.548 1.00 84.44 185 ASN A CA 1
ATOM 1458 C C . ASN A 1 185 ? -6.203 8.739 -5.099 1.00 84.44 185 ASN A C 1
ATOM 1460 O O . ASN A 1 185 ? -6.118 7.516 -5.256 1.00 84.44 185 ASN A O 1
ATOM 1464 N N . LYS A 1 186 ? -7.286 9.296 -4.559 1.00 87.94 186 LYS A N 1
ATOM 1465 C CA . LYS A 1 186 ? -8.427 8.503 -4.107 1.00 87.94 186 LYS A CA 1
ATOM 1466 C C . LYS A 1 186 ? -9.089 7.749 -5.255 1.00 87.94 186 LYS A C 1
ATOM 1468 O O . LYS A 1 186 ? -9.526 6.612 -5.064 1.00 87.94 186 LYS A O 1
ATOM 1473 N N . THR A 1 187 ? -9.229 8.367 -6.416 1.00 82.56 187 THR A N 1
ATOM 1474 C CA . THR A 1 187 ? -9.809 7.734 -7.598 1.00 82.56 187 THR A CA 1
ATOM 1475 C C . THR A 1 187 ? -8.733 6.954 -8.344 1.00 82.56 187 THR A C 1
ATOM 1477 O O . THR A 1 187 ? -7.685 7.492 -8.674 1.00 82.56 187 THR A O 1
ATOM 1480 N N . GLY A 1 188 ? -8.990 5.671 -8.606 1.00 77.50 188 GLY A N 1
ATOM 1481 C CA . GLY A 1 188 ? -8.057 4.792 -9.322 1.00 77.50 188 GLY A CA 1
ATOM 1482 C C . GLY A 1 188 ? -6.887 4.253 -8.490 1.00 77.50 188 GLY A C 1
ATOM 1483 O O . GLY A 1 188 ? -6.263 3.286 -8.913 1.00 77.50 188 GLY A O 1
ATOM 1484 N N . GLY A 1 189 ? -6.624 4.807 -7.301 1.00 83.81 189 GLY A N 1
ATOM 1485 C CA . GLY A 1 189 ? -5.592 4.297 -6.399 1.00 83.81 189 GLY A CA 1
ATOM 1486 C C . GLY A 1 189 ? -5.893 2.892 -5.862 1.00 83.81 189 GLY A C 1
ATOM 1487 O O . GLY A 1 189 ? -7.045 2.450 -5.804 1.00 83.81 189 GLY A O 1
ATOM 1488 N N . ILE A 1 190 ? -4.850 2.200 -5.394 1.00 88.81 190 ILE A N 1
ATOM 1489 C CA . ILE A 1 190 ? -4.917 0.794 -4.942 1.00 88.81 190 ILE A CA 1
ATOM 1490 C C . ILE A 1 190 ? -5.959 0.543 -3.843 1.00 88.81 190 ILE A C 1
ATOM 1492 O O . ILE A 1 190 ? -6.522 -0.548 -3.754 1.00 88.81 190 ILE A O 1
ATOM 1496 N N . GLY A 1 191 ? -6.273 1.553 -3.024 1.00 92.44 191 GLY A N 1
ATOM 1497 C CA . GLY A 1 191 ? -7.312 1.438 -2.005 1.00 92.44 191 GLY A CA 1
ATOM 1498 C C . GLY A 1 191 ? -8.704 1.170 -2.585 1.00 92.44 191 GLY A C 1
ATOM 1499 O O . GLY A 1 191 ? -9.552 0.644 -1.873 1.00 92.44 191 GLY A O 1
ATOM 1500 N N . ALA A 1 192 ? -8.967 1.511 -3.851 1.00 91.88 192 ALA A N 1
ATOM 1501 C CA . ALA A 1 192 ? -10.215 1.155 -4.524 1.00 91.88 192 ALA A CA 1
ATOM 1502 C C . ALA A 1 192 ? -10.283 -0.349 -4.839 1.00 91.88 192 ALA A C 1
ATOM 1504 O O . ALA A 1 192 ? -11.285 -0.979 -4.512 1.00 91.88 192 ALA A O 1
ATOM 1505 N N . GLU A 1 193 ? -9.209 -0.920 -5.390 1.00 92.62 193 GLU A N 1
ATOM 1506 C CA . GLU A 1 193 ? -9.111 -2.351 -5.713 1.00 92.62 193 GLU A CA 1
ATOM 1507 C C . GLU A 1 193 ? -9.209 -3.215 -4.452 1.00 92.62 193 GLU A C 1
ATOM 1509 O O . GLU A 1 193 ? -10.018 -4.137 -4.380 1.00 92.62 193 GLU A O 1
ATOM 1514 N N . VAL A 1 194 ? -8.447 -2.876 -3.404 1.00 96.00 194 VAL A N 1
ATOM 1515 C CA . VAL A 1 194 ? -8.506 -3.620 -2.136 1.00 96.00 194 VAL A CA 1
ATOM 1516 C C . VAL A 1 194 ? -9.899 -3.525 -1.512 1.00 96.00 194 VAL A C 1
ATOM 1518 O O . VAL A 1 194 ? -10.417 -4.527 -1.024 1.00 96.00 194 VAL A O 1
ATOM 1521 N N . ALA A 1 195 ? -10.535 -2.348 -1.550 1.00 97.31 195 ALA A N 1
ATOM 1522 C CA . ALA A 1 195 ? -11.889 -2.188 -1.028 1.00 97.31 195 ALA A CA 1
ATOM 1523 C C . ALA A 1 195 ? -12.919 -3.017 -1.811 1.00 97.31 195 ALA A C 1
ATOM 1525 O O . ALA A 1 195 ? -13.794 -3.610 -1.187 1.00 97.31 195 ALA A O 1
ATOM 1526 N N . ALA A 1 196 ? -12.808 -3.084 -3.141 1.00 97.19 196 ALA A N 1
ATOM 1527 C CA . ALA A 1 196 ? -13.673 -3.920 -3.970 1.00 97.19 196 ALA A CA 1
ATOM 1528 C C . ALA A 1 196 ? -13.496 -5.408 -3.630 1.00 97.19 196 ALA A C 1
ATOM 1530 O O . ALA A 1 196 ? -14.472 -6.071 -3.297 1.00 97.19 196 ALA A O 1
ATOM 1531 N N . LEU A 1 197 ? -12.252 -5.896 -3.578 1.00 97.00 197 LEU A N 1
ATOM 1532 C CA . LEU A 1 197 ? -11.945 -7.288 -3.227 1.00 97.00 197 LEU A CA 1
ATOM 1533 C C . LEU A 1 197 ? -12.464 -7.677 -1.838 1.00 97.00 197 LEU A C 1
ATOM 1535 O O . LEU A 1 197 ? -13.002 -8.764 -1.653 1.00 97.00 197 LEU A O 1
ATOM 1539 N N . VAL A 1 198 ? -12.310 -6.797 -0.846 1.00 97.94 198 VAL A N 1
ATOM 1540 C CA . VAL A 1 198 ? -12.838 -7.033 0.505 1.00 97.94 198 VAL A CA 1
ATOM 1541 C C . VAL A 1 198 ? -14.369 -7.011 0.499 1.00 97.94 198 VAL A C 1
ATOM 1543 O O . VAL A 1 198 ? -14.991 -7.847 1.145 1.00 97.94 198 VAL A O 1
ATOM 1546 N N . ALA A 1 199 ? -14.996 -6.093 -0.234 1.00 97.56 199 ALA A N 1
ATOM 1547 C CA . ALA A 1 199 ? -16.450 -6.058 -0.345 1.00 97.56 199 ALA A CA 1
ATOM 1548 C C . ALA A 1 199 ? -17.019 -7.290 -1.070 1.00 97.56 199 ALA A C 1
ATOM 1550 O O . ALA A 1 199 ? -18.136 -7.684 -0.770 1.00 97.56 199 ALA A O 1
ATOM 1551 N N . GLU A 1 200 ? -16.275 -7.907 -1.988 1.00 97.38 200 GLU A N 1
ATOM 1552 C CA . GLU A 1 200 ? -16.687 -9.134 -2.681 1.00 97.38 200 GLU A CA 1
ATOM 1553 C C . GLU A 1 200 ? -16.510 -10.387 -1.807 1.00 97.38 200 GLU A C 1
ATOM 1555 O O . GLU A 1 200 ? -17.409 -11.220 -1.726 1.00 97.38 200 GLU A O 1
ATOM 1560 N N . GLU A 1 201 ? -15.372 -10.514 -1.120 1.00 97.81 201 GLU A N 1
ATOM 1561 C CA . GLU A 1 201 ? -14.941 -11.769 -0.470 1.00 97.81 201 GLU A CA 1
ATOM 1562 C C . GLU A 1 201 ? -15.147 -11.796 1.056 1.00 97.81 201 GLU A C 1
ATOM 1564 O O . GLU A 1 201 ? -15.003 -12.833 1.722 1.00 97.81 201 GLU A O 1
ATOM 1569 N N . CYS A 1 202 ? -15.432 -10.633 1.638 1.00 96.56 202 CYS A N 1
ATOM 1570 C CA . CYS A 1 202 ? -15.532 -10.410 3.077 1.00 96.56 202 CYS A CA 1
ATOM 1571 C C . CYS A 1 202 ? -16.774 -9.583 3.453 1.00 96.56 202 CYS A C 1
ATOM 1573 O O . CYS A 1 202 ? -16.830 -9.066 4.564 1.00 96.56 202 CYS A O 1
ATOM 1575 N N . PHE A 1 203 ? -17.779 -9.464 2.576 1.00 97.44 203 PHE A N 1
ATOM 1576 C CA . PHE A 1 203 ? -18.977 -8.659 2.851 1.00 97.44 203 PHE A CA 1
ATOM 1577 C C . PHE A 1 203 ? -19.638 -9.006 4.192 1.00 97.44 203 PHE A C 1
ATOM 1579 O O . PHE A 1 203 ? -19.899 -8.123 5.003 1.00 97.44 203 PHE A O 1
ATOM 1586 N N . ASP A 1 204 ? -19.839 -10.300 4.449 1.00 96.81 204 ASP A N 1
ATOM 1587 C CA . ASP A 1 204 ? -20.563 -10.793 5.625 1.00 96.81 204 ASP A CA 1
ATOM 1588 C C . ASP A 1 204 ? -19.828 -10.559 6.952 1.00 96.81 204 ASP A C 1
ATOM 1590 O O . ASP A 1 204 ? -20.427 -10.705 8.015 1.00 96.81 204 ASP A O 1
ATOM 1594 N N . CYS A 1 205 ? -18.534 -10.219 6.916 1.00 95.94 205 CYS A N 1
ATOM 1595 C CA . CYS A 1 205 ? -17.783 -9.872 8.118 1.00 95.94 205 CYS A CA 1
ATOM 1596 C C . CYS A 1 205 ? -17.625 -8.361 8.314 1.00 95.94 205 CYS A C 1
ATOM 1598 O O . CYS A 1 205 ? -16.928 -7.969 9.239 1.00 95.94 205 CYS A O 1
ATOM 1600 N N . LEU A 1 206 ? -18.203 -7.506 7.462 1.00 97.81 206 LEU A N 1
ATOM 1601 C CA . LEU A 1 206 ? -18.094 -6.055 7.609 1.00 97.81 206 LEU A CA 1
ATOM 1602 C C . LEU A 1 206 ? -19.227 -5.488 8.476 1.00 97.81 206 LEU A C 1
ATOM 1604 O O . LEU A 1 206 ? -20.383 -5.454 8.065 1.00 97.81 206 LEU A O 1
ATOM 1608 N N . ASP A 1 207 ? -18.868 -4.927 9.630 1.00 97.44 207 ASP A N 1
ATOM 1609 C CA . ASP A 1 207 ? -19.791 -4.217 10.532 1.00 97.44 207 ASP A CA 1
ATOM 1610 C C . ASP A 1 207 ? -19.998 -2.741 10.135 1.00 97.44 207 ASP A C 1
ATOM 1612 O O . ASP A 1 207 ? -20.700 -1.985 10.804 1.00 97.44 207 ASP A O 1
ATOM 1616 N N . GLY A 1 208 ? -19.346 -2.283 9.067 1.00 96.50 208 GLY A N 1
ATOM 1617 C CA . GLY A 1 208 ? -19.404 -0.901 8.611 1.00 96.50 208 GLY A CA 1
ATOM 1618 C C . GLY A 1 208 ? -18.771 -0.718 7.233 1.00 96.50 208 GLY A C 1
ATOM 1619 O O . GLY A 1 208 ? -18.179 -1.648 6.681 1.00 96.50 208 GLY A O 1
ATOM 1620 N N . PRO A 1 209 ? -18.881 0.482 6.642 1.00 97.69 209 PRO A N 1
ATOM 1621 C CA . PRO A 1 209 ? -18.316 0.747 5.326 1.00 97.69 209 PRO A CA 1
ATOM 1622 C C . PRO A 1 209 ? -16.786 0.690 5.350 1.00 97.69 209 PRO A C 1
ATOM 1624 O O . PRO A 1 209 ? -16.153 1.127 6.307 1.00 97.69 209 PRO A O 1
ATOM 1627 N N . ILE A 1 210 ? -16.171 0.267 4.248 1.00 98.38 210 ILE A N 1
ATOM 1628 C CA . ILE A 1 210 ? -14.722 0.414 4.067 1.00 98.38 210 ILE A CA 1
ATOM 162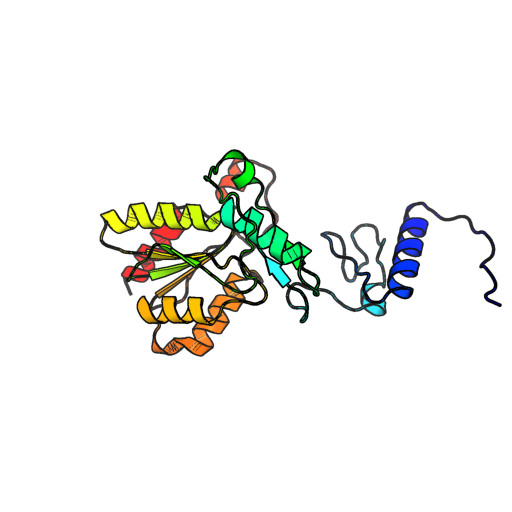9 C C . ILE A 1 210 ? -14.420 1.897 3.826 1.00 98.38 210 ILE A C 1
ATOM 1631 O O . ILE A 1 210 ? -14.900 2.492 2.854 1.00 98.38 210 ILE A O 1
ATOM 1635 N N . LEU A 1 211 ? -13.626 2.519 4.700 1.00 98.25 211 LEU A N 1
ATOM 1636 C CA . LEU A 1 211 ? -13.219 3.914 4.523 1.00 98.25 211 LEU A CA 1
ATOM 1637 C C . LEU A 1 211 ? -11.898 3.994 3.760 1.00 98.25 211 LEU A C 1
ATOM 1639 O O . LEU A 1 211 ? -10.965 3.252 4.037 1.00 98.25 211 LEU A O 1
ATOM 1643 N N . ARG A 1 212 ? -11.806 4.923 2.805 1.00 98.19 212 ARG A N 1
ATOM 1644 C CA . ARG A 1 212 ? -10.587 5.176 2.022 1.00 98.19 212 ARG A CA 1
ATOM 1645 C C . ARG A 1 212 ? -10.058 6.573 2.317 1.00 98.19 212 ARG A C 1
ATOM 1647 O O . ARG A 1 212 ? -10.752 7.561 2.038 1.00 98.19 212 ARG A O 1
ATOM 1654 N N . ILE A 1 213 ? -8.854 6.626 2.875 1.00 98.31 213 ILE A N 1
ATOM 1655 C CA . ILE A 1 213 ? -8.085 7.831 3.180 1.00 98.31 213 ILE A CA 1
ATOM 1656 C C . ILE A 1 213 ? -6.952 7.903 2.159 1.00 98.31 213 ILE A C 1
ATOM 1658 O O . ILE A 1 213 ? -6.101 7.020 2.099 1.00 98.31 213 ILE A O 1
ATOM 1662 N N . ALA A 1 214 ? -7.000 8.937 1.333 1.00 95.69 214 ALA A N 1
ATOM 1663 C CA . ALA A 1 214 ? -6.150 9.099 0.168 1.00 95.69 214 ALA A CA 1
ATOM 1664 C C . ALA A 1 214 ? -5.954 10.583 -0.132 1.00 95.69 214 ALA A C 1
ATOM 1666 O O . ALA A 1 214 ? -6.729 11.410 0.368 1.00 95.69 214 ALA A O 1
ATOM 1667 N N . ALA A 1 215 ? -4.964 10.906 -0.960 1.00 91.62 215 ALA A N 1
ATOM 1668 C CA . ALA A 1 215 ? -4.828 12.255 -1.482 1.00 91.62 215 ALA A CA 1
ATOM 1669 C C . ALA A 1 215 ? -6.052 12.643 -2.340 1.00 91.62 215 ALA A C 1
ATOM 1671 O O . ALA A 1 215 ? -6.712 11.771 -2.926 1.00 91.62 215 ALA A O 1
ATOM 1672 N N . PRO A 1 216 ? -6.403 13.941 -2.405 1.00 90.12 216 PRO A N 1
ATOM 1673 C CA . PRO A 1 216 ? -7.465 14.410 -3.288 1.00 90.12 216 PRO A CA 1
ATOM 1674 C C . PRO A 1 216 ? -7.086 14.203 -4.761 1.00 90.12 216 PRO A C 1
ATOM 1676 O O . PRO A 1 216 ? -5.910 14.202 -5.105 1.00 90.12 216 PRO A O 1
ATOM 1679 N N . ASP A 1 217 ? -8.089 14.082 -5.636 1.00 87.62 217 ASP A N 1
ATOM 1680 C CA . ASP A 1 217 ? -7.908 13.866 -7.082 1.00 87.62 217 ASP A CA 1
ATOM 1681 C C . ASP A 1 217 ? -7.472 15.155 -7.807 1.00 87.62 217 ASP A C 1
ATOM 1683 O O . ASP A 1 217 ? -8.165 15.694 -8.673 1.00 87.62 217 ASP A O 1
ATOM 1687 N N . THR A 1 218 ? -6.324 15.693 -7.403 1.00 86.50 218 THR A N 1
ATOM 1688 C CA . THR A 1 218 ? -5.695 16.893 -7.957 1.00 86.50 218 THR A CA 1
ATOM 1689 C C . THR A 1 218 ? -4.183 16.686 -8.048 1.00 86.50 218 THR A C 1
ATOM 1691 O O . THR A 1 218 ? -3.637 15.879 -7.300 1.00 86.50 218 THR A O 1
ATOM 1694 N N . PRO A 1 219 ? -3.460 17.439 -8.893 1.00 82.56 219 PRO A N 1
ATOM 1695 C CA . PRO A 1 219 ? -2.000 17.418 -8.874 1.00 82.56 219 PRO A CA 1
ATOM 1696 C C . PRO A 1 219 ? -1.430 17.785 -7.497 1.00 82.56 219 PRO A C 1
ATOM 1698 O O . PRO A 1 219 ? -2.011 18.611 -6.784 1.00 82.56 219 PRO A O 1
ATOM 1701 N N . VAL A 1 220 ? -0.271 17.215 -7.153 1.00 81.00 220 VAL A N 1
ATOM 1702 C CA . VAL A 1 220 ? 0.446 17.560 -5.918 1.00 81.00 220 VAL A CA 1
ATOM 1703 C C . VAL A 1 220 ? 0.836 19.043 -5.969 1.00 81.00 220 VAL A C 1
ATOM 1705 O O . VAL A 1 220 ? 1.486 19.479 -6.924 1.00 81.00 220 VAL A O 1
ATOM 1708 N N . PRO A 1 221 ? 0.451 19.853 -4.973 1.00 81.50 221 PRO A N 1
ATOM 1709 C CA . PRO A 1 221 ? 0.769 21.271 -4.968 1.00 81.50 221 PRO A CA 1
ATOM 1710 C C . PRO A 1 221 ? 2.246 21.524 -4.627 1.00 81.50 221 PRO A C 1
ATOM 1712 O O . PRO A 1 221 ? 2.819 20.884 -3.755 1.00 81.50 221 PRO A O 1
ATOM 1715 N N . PHE A 1 222 ? 2.846 22.538 -5.256 1.00 84.56 222 PHE A N 1
ATOM 1716 C CA . PHE A 1 222 ? 4.251 22.916 -5.023 1.00 84.56 222 PHE A CA 1
ATOM 1717 C C . PHE A 1 222 ? 4.495 23.680 -3.711 1.00 84.56 222 PHE A C 1
ATOM 1719 O O . PHE A 1 222 ? 5.631 23.804 -3.259 1.00 84.56 222 PHE A O 1
ATOM 1726 N N . SER A 1 223 ? 3.445 24.261 -3.126 1.00 89.06 223 SER A N 1
ATOM 1727 C CA . SER A 1 223 ? 3.536 25.000 -1.863 1.00 89.06 223 SER A CA 1
ATOM 1728 C C . SER A 1 223 ? 3.550 24.028 -0.693 1.00 89.06 223 SER A C 1
ATOM 1730 O O . SER A 1 223 ? 2.622 23.236 -0.566 1.00 89.06 223 SER A O 1
ATOM 1732 N N . THR A 1 224 ? 4.518 24.161 0.215 1.00 83.31 224 THR A N 1
ATOM 1733 C CA . THR A 1 224 ? 4.620 23.321 1.420 1.00 83.31 224 THR A CA 1
ATOM 1734 C C . THR A 1 224 ? 3.331 23.319 2.242 1.00 83.31 224 THR A C 1
ATOM 1736 O O . THR A 1 224 ? 2.875 22.268 2.666 1.00 83.31 224 THR A O 1
ATOM 1739 N N . THR A 1 225 ? 2.678 24.472 2.416 1.00 90.06 225 THR A N 1
ATOM 1740 C CA . THR A 1 225 ? 1.422 24.557 3.183 1.00 90.06 225 THR A CA 1
ATOM 1741 C C . THR A 1 225 ? 0.276 23.798 2.513 1.00 90.06 225 THR A C 1
ATOM 1743 O O . THR A 1 225 ? -0.580 23.233 3.189 1.00 90.06 225 THR A O 1
ATOM 1746 N N . LEU A 1 226 ? 0.237 23.787 1.178 1.00 86.81 226 LEU A N 1
ATOM 1747 C CA . LEU A 1 226 ? -0.777 23.038 0.439 1.00 86.81 226 LEU A CA 1
ATOM 1748 C C . LEU A 1 226 ? -0.427 21.549 0.364 1.00 86.81 226 LEU A C 1
ATOM 1750 O O . LEU A 1 226 ? -1.332 20.729 0.443 1.00 86.81 226 LEU A O 1
ATOM 1754 N N . GLU A 1 227 ? 0.855 21.197 0.266 1.00 81.88 227 GLU A N 1
ATOM 1755 C CA . GLU A 1 227 ? 1.337 19.810 0.314 1.00 81.88 227 GLU A CA 1
ATOM 1756 C C . GLU A 1 227 ? 1.002 19.175 1.667 1.00 81.88 227 GLU A C 1
ATOM 1758 O O . GLU A 1 227 ? 0.479 18.063 1.727 1.00 81.88 227 GLU A O 1
ATOM 1763 N N . GLU A 1 228 ? 1.183 19.929 2.753 1.00 83.94 228 GLU A N 1
ATOM 1764 C CA . GLU A 1 228 ? 0.733 19.524 4.079 1.00 83.94 228 GLU A CA 1
ATOM 1765 C C . GLU A 1 228 ? -0.771 19.260 4.114 1.00 83.94 228 GLU A C 1
ATOM 1767 O O . GLU A 1 228 ? -1.186 18.372 4.836 1.00 83.94 228 GLU A O 1
ATOM 1772 N N . PHE A 1 229 ? -1.619 20.003 3.400 1.00 86.62 229 PHE A N 1
ATOM 1773 C CA . PHE A 1 229 ? -3.059 19.711 3.332 1.00 86.62 229 PHE A CA 1
ATOM 1774 C C . PHE A 1 229 ? -3.386 18.525 2.414 1.00 86.62 229 PHE A C 1
ATOM 1776 O O . PHE A 1 229 ? -4.362 17.821 2.653 1.00 86.62 229 PHE A O 1
ATOM 1783 N N . PHE A 1 230 ? -2.581 18.326 1.374 1.00 89.25 230 PHE A N 1
ATOM 1784 C CA . PHE A 1 230 ? -2.780 17.317 0.343 1.00 89.25 230 PHE A CA 1
ATOM 1785 C C . PHE A 1 230 ? -2.544 15.893 0.859 1.00 89.25 230 PHE A C 1
ATOM 1787 O O . PHE A 1 230 ? -3.311 14.986 0.540 1.00 89.25 230 PHE A O 1
ATOM 1794 N N . LEU A 1 231 ? -1.489 15.697 1.654 1.00 90.81 231 LEU A N 1
ATOM 1795 C CA . LEU A 1 231 ? -1.110 14.377 2.148 1.00 90.81 231 LEU A CA 1
ATOM 1796 C C . LEU A 1 231 ? -1.990 13.933 3.330 1.00 90.81 231 LEU A C 1
ATOM 1798 O O . LEU A 1 231 ? -2.270 14.746 4.219 1.00 90.81 231 LEU A O 1
ATOM 1802 N N . PRO A 1 232 ? -2.363 12.638 3.402 1.00 95.69 232 PRO A N 1
ATOM 1803 C CA . PRO A 1 232 ? -3.004 12.072 4.583 1.00 95.69 232 PRO A CA 1
ATOM 1804 C C . PRO A 1 232 ? -2.204 12.311 5.866 1.00 95.69 232 PRO A C 1
ATOM 1806 O O . PRO A 1 232 ? -0.970 12.303 5.867 1.00 95.69 232 PRO A O 1
ATOM 1809 N N . LYS A 1 233 ? -2.917 12.462 6.984 1.00 96.00 233 LYS A N 1
ATOM 1810 C CA . LYS A 1 233 ? -2.349 12.719 8.314 1.00 96.00 233 LYS A CA 1
ATOM 1811 C C . LYS A 1 233 ? -2.865 11.725 9.338 1.00 96.00 233 LYS A C 1
ATOM 1813 O O . LYS A 1 233 ? -3.936 11.138 9.199 1.00 96.00 233 LYS A O 1
ATOM 1818 N N . VAL A 1 234 ? -2.139 11.629 10.450 1.00 97.88 234 VAL A N 1
ATOM 1819 C CA . VAL A 1 234 ? -2.540 10.849 11.632 1.00 97.88 234 VAL A CA 1
ATOM 1820 C C . VAL A 1 234 ? -3.962 11.201 12.078 1.00 97.88 234 VAL A C 1
ATOM 1822 O O . VAL A 1 234 ? -4.763 10.314 12.365 1.00 97.88 234 VAL A O 1
ATOM 1825 N N . VAL A 1 235 ? -4.306 12.493 12.079 1.00 97.62 235 VAL A N 1
ATOM 1826 C CA . VAL A 1 235 ? -5.638 12.971 12.480 1.00 97.62 235 VAL A CA 1
ATOM 1827 C C . VAL A 1 235 ? -6.761 12.452 11.580 1.00 97.62 235 VAL A C 1
ATOM 1829 O O . VAL A 1 235 ? -7.857 12.212 12.083 1.00 97.62 235 VAL A O 1
ATOM 1832 N N . ASP A 1 236 ? -6.493 12.214 10.294 1.00 97.94 236 ASP A N 1
ATOM 1833 C CA . ASP A 1 236 ? -7.487 11.690 9.353 1.00 97.94 236 ASP A CA 1
ATOM 1834 C C . ASP A 1 236 ? -7.791 10.219 9.658 1.00 97.94 236 ASP A C 1
ATOM 1836 O O . ASP A 1 236 ? -8.956 9.817 9.691 1.00 97.94 236 ASP A O 1
ATOM 1840 N N . VAL A 1 237 ? -6.754 9.429 9.969 1.00 98.44 237 VAL A N 1
ATOM 1841 C CA . VAL A 1 237 ? -6.894 8.023 10.391 1.00 98.44 237 VAL A CA 1
ATOM 1842 C C . VAL A 1 237 ? -7.641 7.930 11.716 1.00 98.44 237 VAL A C 1
ATOM 1844 O O . VAL A 1 237 ? -8.574 7.140 11.838 1.00 98.44 237 VAL A O 1
ATOM 1847 N N . VAL A 1 238 ? -7.291 8.773 12.692 1.00 98.56 238 VAL A N 1
ATOM 1848 C CA . VAL A 1 238 ? -7.978 8.824 13.991 1.00 98.56 238 VAL A CA 1
ATOM 1849 C C . VAL A 1 238 ? -9.454 9.190 13.824 1.00 98.56 238 VAL A C 1
ATOM 1851 O O . VAL A 1 238 ? -10.323 8.539 14.406 1.00 98.56 238 VAL A O 1
ATOM 1854 N N . ALA A 1 239 ? -9.764 10.200 13.008 1.00 98.38 239 ALA A N 1
ATOM 1855 C CA . ALA A 1 239 ? -11.142 10.605 12.743 1.00 98.38 239 ALA A CA 1
ATOM 1856 C C . ALA A 1 239 ? -11.947 9.493 12.048 1.00 98.38 239 ALA A C 1
ATOM 1858 O O . ALA A 1 239 ? -13.082 9.215 12.441 1.00 98.38 239 ALA A O 1
ATOM 1859 N N . ALA A 1 240 ? -11.358 8.827 11.051 1.00 98.25 240 ALA A N 1
ATOM 1860 C CA . ALA A 1 240 ? -11.984 7.709 10.353 1.00 98.25 240 ALA A CA 1
ATOM 1861 C C . ALA A 1 240 ? -12.216 6.502 11.274 1.00 98.25 240 ALA A C 1
ATOM 1863 O O . ALA A 1 240 ? -13.301 5.923 11.258 1.00 98.25 240 ALA A O 1
ATOM 1864 N N . ALA A 1 241 ? -11.237 6.159 12.113 1.00 98.19 241 ALA A N 1
ATOM 1865 C CA . ALA A 1 241 ? -11.345 5.066 13.072 1.00 98.19 241 ALA A CA 1
ATOM 1866 C C . ALA A 1 241 ? -12.449 5.319 14.103 1.00 98.19 241 ALA A C 1
ATOM 1868 O O . ALA A 1 241 ? -13.295 4.456 14.313 1.00 98.19 241 ALA A O 1
ATOM 1869 N N . ARG A 1 242 ? -12.521 6.526 14.679 1.00 97.88 242 ARG A N 1
ATOM 1870 C CA . ARG A 1 242 ? -13.612 6.900 15.597 1.00 97.88 242 ARG A CA 1
ATOM 1871 C C . ARG A 1 242 ? -14.978 6.852 14.920 1.00 97.88 242 ARG A C 1
ATOM 1873 O O . ARG A 1 242 ? -15.947 6.416 15.530 1.00 97.88 242 ARG A O 1
ATOM 1880 N N . LYS A 1 243 ? -15.058 7.276 13.655 1.00 97.75 243 LYS A N 1
ATOM 1881 C CA . LYS A 1 243 ? -16.288 7.165 12.864 1.00 97.75 243 LYS A CA 1
ATOM 1882 C C . LYS A 1 243 ? -16.705 5.704 12.681 1.00 97.75 243 LYS A C 1
ATOM 1884 O O . LYS A 1 243 ? -17.889 5.415 12.781 1.00 97.75 243 LYS A O 1
ATOM 1889 N N . LEU A 1 244 ? -15.758 4.804 12.414 1.00 97.25 244 LEU A N 1
ATOM 1890 C CA . LEU A 1 244 ? -16.022 3.371 12.265 1.00 97.25 244 LEU A CA 1
ATOM 1891 C C . LEU A 1 244 ? -16.379 2.683 13.581 1.00 97.25 244 LEU A C 1
ATOM 1893 O O . LEU A 1 244 ? -17.266 1.842 13.589 1.00 97.25 244 LEU A O 1
ATOM 1897 N N . ALA A 1 245 ? -15.740 3.062 14.684 1.00 94.69 245 ALA A N 1
ATOM 1898 C CA . ALA A 1 245 ? -16.038 2.525 16.010 1.00 94.69 245 ALA A CA 1
ATOM 1899 C C . ALA A 1 245 ? -17.455 2.876 16.509 1.00 94.69 245 ALA A C 1
ATOM 1901 O O . ALA A 1 245 ? -17.928 2.271 17.464 1.00 94.69 245 ALA A O 1
ATOM 1902 N N . ALA A 1 246 ? -18.116 3.858 15.886 1.00 94.44 246 ALA A N 1
ATOM 1903 C CA . ALA A 1 246 ? -19.467 4.294 16.229 1.00 94.44 246 ALA A CA 1
ATOM 1904 C C . ALA A 1 246 ? -20.589 3.614 15.413 1.00 94.44 246 ALA A C 1
ATOM 1906 O O . ALA A 1 246 ? -21.754 3.930 15.660 1.00 94.44 246 ALA A O 1
ATOM 1907 N N . TYR A 1 247 ? -20.255 2.755 14.439 1.00 91.31 247 TYR A N 1
ATOM 1908 C CA . TYR A 1 247 ? -21.219 1.873 13.758 1.00 91.31 247 TYR A CA 1
ATOM 1909 C C . TYR A 1 247 ? -21.562 0.681 14.650 1.00 91.31 247 TYR A C 1
ATOM 1911 O O . TYR A 1 247 ? -22.773 0.398 14.777 1.00 91.31 247 TYR A O 1
#

pLDDT: mean 85.04, std 14.76, range [37.78, 98.88]